Protein AF-A0DAT5-F1 (afdb_monomer_lite)

pLDDT: mean 85.07, std 11.83, range [41.16, 97.69]

Foldseek 3Di:
DVVLLVVLQVQCVVLAPDHDDDDDDCVVLQADEAEDEAPPQDWAFPAAEGDPVDRYRYTYDYPPDHNLSSNQRVNRHNRDAALLQAPCNVVWKQFQPVPDDPVCCVNNHHDPVDFDADARDQQASRYCFDDPGIDTPPVCNVGGHRDRDHGDPRNRLVRCCVPNDHQASCVSQPQFWYWAKWKDFCAAQAPPWPAIGGPSCCVPVVVVTDIDIDTDGDHHCCVVVVNPGHDWNCVTRPFDQGFHWWKDFPPQDPQVVVCVVPVRDGATGGSRCCVPLCVVTDIDTPGGDRGDGHCPPDPPRPDPSNPD

Radius of gyration: 25.63 Å; chains: 1; bounding box: 48×48×79 Å

Sequence (308 aa):
MRQYLFKAIKEFQEKTSIKFVQKQDFKKHNQYVKYTKSSNGRSFVFKLGRQIQEKEHVVHIEENSDYGTYLHETMHVLGFDHTQCRIDRDLYLSFQQSQLDPEDMNQYQIREMGYMIGEYDFDSTMHYGQSEYMTLKAEYQHKNIGFRQQLSDGDIKGIEFIYGNSQCTYDVSSNNKYEQIYYECITCWGKNSIFGACRICALICHKDHQIIKKSGSFSCHCGKQDHRVQLCTRESAGQQRVQQPMYLCLDCFDIKKYQQNHDGATPGVCHACAIKCHKLHNLQFYGVATDFYCDCGLTASETDCRAK

Structure (mmCIF, N/CA/C/O backbone):
data_AF-A0DAT5-F1
#
_entry.id   AF-A0DAT5-F1
#
loop_
_atom_site.group_PDB
_atom_site.id
_atom_site.type_symbol
_atom_site.label_atom_id
_atom_site.label_alt_id
_atom_site.label_comp_id
_atom_site.label_asym_id
_atom_site.label_entity_id
_atom_site.label_seq_id
_atom_site.pdbx_PDB_ins_code
_atom_site.Cartn_x
_atom_site.Cartn_y
_atom_site.Cartn_z
_atom_site.occupancy
_atom_site.B_iso_or_equiv
_atom_site.auth_seq_id
_atom_site.auth_comp_id
_atom_site.auth_asym_id
_atom_site.auth_atom_id
_atom_site.pdbx_PDB_model_num
ATOM 1 N N . MET A 1 1 ? -18.552 1.800 25.428 1.00 64.75 1 MET A N 1
ATOM 2 C CA . MET A 1 1 ? -17.908 0.625 24.791 1.00 64.75 1 MET A CA 1
ATOM 3 C C . MET A 1 1 ? -18.699 0.108 23.583 1.00 64.75 1 MET A C 1
ATOM 5 O O . MET A 1 1 ? -18.294 0.382 22.465 1.00 64.75 1 MET A O 1
ATOM 9 N N . ARG A 1 2 ? -19.859 -0.556 23.748 1.00 83.44 2 ARG A N 1
ATOM 10 C CA . ARG A 1 2 ? -20.575 -1.190 22.612 1.00 83.44 2 ARG A CA 1
ATOM 11 C C . ARG A 1 2 ? -21.032 -0.233 21.498 1.00 83.44 2 ARG A C 1
ATOM 13 O O . ARG A 1 2 ? -20.927 -0.593 20.335 1.00 83.44 2 ARG A O 1
ATOM 20 N N . GLN A 1 3 ? -21.510 0.969 21.827 1.00 91.38 3 GLN A N 1
ATOM 21 C CA . GLN A 1 3 ? -22.012 1.920 20.823 1.00 91.38 3 GLN A CA 1
ATOM 22 C C . GLN A 1 3 ? -20.931 2.351 19.816 1.00 91.38 3 GLN A C 1
ATOM 24 O O . GLN A 1 3 ? -21.173 2.297 18.613 1.00 91.38 3 GLN A O 1
ATOM 29 N N . TYR A 1 4 ? -19.743 2.744 20.290 1.00 94.56 4 TYR A N 1
ATOM 30 C CA . TYR A 1 4 ? -18.647 3.172 19.413 1.00 94.56 4 TYR A CA 1
ATOM 31 C C . TYR A 1 4 ? -18.058 2.022 18.599 1.00 94.56 4 TYR A C 1
ATOM 33 O O . TYR A 1 4 ? -17.788 2.220 17.419 1.00 94.56 4 TYR A O 1
ATOM 41 N N . LEU A 1 5 ? -17.979 0.815 19.170 1.00 94.00 5 LEU A N 1
ATOM 42 C CA . LEU A 1 5 ? -17.625 -0.385 18.412 1.00 94.00 5 LEU A CA 1
ATOM 43 C C . LEU A 1 5 ? -18.587 -0.613 17.238 1.00 94.00 5 LEU A C 1
ATOM 45 O O . LEU A 1 5 ? -18.149 -0.784 16.105 1.00 94.00 5 LEU A O 1
ATOM 49 N N . PHE A 1 6 ? -19.901 -0.589 17.484 1.00 94.75 6 PHE A N 1
ATOM 50 C CA . PHE A 1 6 ? -20.879 -0.790 16.412 1.00 94.75 6 PHE A CA 1
ATOM 51 C C . PHE A 1 6 ? -20.866 0.340 15.384 1.00 94.75 6 PHE A C 1
ATOM 53 O O . PHE A 1 6 ? -21.053 0.071 14.200 1.00 94.75 6 PHE A O 1
ATOM 60 N N . LYS A 1 7 ? -20.602 1.582 15.806 1.00 96.19 7 LYS A N 1
ATOM 61 C CA . LYS A 1 7 ? -20.401 2.703 14.882 1.00 96.19 7 LYS A CA 1
ATOM 62 C C . LYS A 1 7 ? -19.182 2.461 13.981 1.00 96.19 7 LYS A C 1
ATOM 64 O O . LYS A 1 7 ? -19.299 2.645 12.777 1.00 96.19 7 LYS A O 1
ATOM 69 N N . ALA A 1 8 ? -18.053 2.009 14.537 1.00 96.38 8 ALA A N 1
ATOM 70 C CA . ALA A 1 8 ? -16.829 1.723 13.776 1.00 96.38 8 ALA A CA 1
ATOM 71 C C . ALA A 1 8 ? -17.045 0.583 12.782 1.00 96.38 8 ALA A C 1
ATOM 73 O O . ALA A 1 8 ? -16.781 0.737 11.593 1.00 96.38 8 ALA A O 1
ATOM 74 N N . ILE A 1 9 ? -17.632 -0.524 13.246 1.00 96.25 9 ILE A N 1
ATOM 75 C CA . ILE A 1 9 ? -18.020 -1.649 12.388 1.00 96.25 9 ILE A CA 1
ATOM 76 C C . ILE A 1 9 ? -18.927 -1.176 11.247 1.00 96.25 9 ILE A C 1
ATOM 78 O O . ILE A 1 9 ? -18.737 -1.583 10.103 1.00 96.25 9 ILE A O 1
ATOM 82 N N . LYS A 1 10 ? -19.910 -0.317 11.540 1.00 97.00 10 LYS A N 1
ATOM 83 C CA . LYS A 1 10 ? -20.813 0.221 10.523 1.00 97.00 10 LYS A CA 1
ATOM 84 C C . LYS A 1 10 ? -20.049 1.005 9.453 1.00 97.00 10 LYS A C 1
ATOM 86 O O . LYS A 1 10 ? -20.289 0.752 8.278 1.00 97.00 10 LYS A O 1
ATOM 91 N N . GLU A 1 11 ? -19.105 1.865 9.834 1.00 97.69 11 GLU A N 1
ATOM 92 C CA . GLU A 1 11 ? -18.314 2.628 8.862 1.00 97.69 11 GLU A CA 1
ATOM 93 C C . GLU A 1 11 ? -17.490 1.725 7.935 1.00 97.69 11 GLU A C 1
ATOM 95 O O . GLU A 1 11 ? -17.562 1.905 6.720 1.00 97.69 11 GLU A O 1
ATOM 100 N N . PHE A 1 12 ? -16.793 0.708 8.459 1.00 97.62 12 PHE A N 1
ATOM 101 C CA . PHE A 1 12 ? -16.099 -0.264 7.600 1.00 97.62 12 PHE A CA 1
ATOM 102 C C . PHE A 1 12 ? -17.061 -0.919 6.605 1.00 97.62 12 PHE A C 1
ATOM 104 O O . PHE A 1 12 ? -16.754 -1.022 5.423 1.00 97.62 12 PHE A O 1
ATOM 111 N N . GLN A 1 13 ? -18.243 -1.336 7.057 1.00 96.69 13 GLN A N 1
ATOM 112 C CA . GLN A 1 13 ? -19.202 -2.024 6.193 1.00 96.69 13 GLN A CA 1
ATOM 113 C C . GLN A 1 13 ? -19.861 -1.120 5.148 1.00 96.69 13 GLN A C 1
ATOM 115 O O . GLN A 1 13 ? -20.307 -1.636 4.122 1.00 96.69 13 GLN A O 1
ATOM 120 N N . GLU A 1 14 ? -19.983 0.179 5.418 1.00 96.88 14 GLU A N 1
ATOM 121 C CA . GLU A 1 14 ? -20.574 1.158 4.499 1.00 96.88 14 GLU A CA 1
ATOM 122 C C . GLU A 1 14 ? -19.557 1.694 3.493 1.00 96.88 14 GLU A C 1
ATOM 124 O O . GLU A 1 14 ? -19.909 1.911 2.336 1.00 96.88 14 GLU A O 1
ATOM 129 N N . LYS A 1 15 ? -18.306 1.892 3.920 1.00 96.69 15 LYS A N 1
ATOM 130 C CA . LYS A 1 15 ? -17.259 2.506 3.096 1.00 96.69 15 LYS A CA 1
ATOM 131 C C . LYS A 1 15 ? -16.337 1.503 2.405 1.00 96.69 15 LYS A C 1
ATOM 133 O O . LYS A 1 15 ? -15.594 1.905 1.518 1.00 96.69 15 LYS A O 1
ATOM 138 N N . THR A 1 16 ? -16.366 0.229 2.805 1.00 95.44 16 THR A N 1
ATOM 139 C CA . THR A 1 16 ? -15.458 -0.804 2.284 1.00 95.44 16 THR A CA 1
ATOM 140 C C . THR A 1 16 ? -16.177 -2.120 1.961 1.00 95.44 16 THR A C 1
ATOM 142 O O . THR A 1 16 ? -17.341 -2.350 2.317 1.00 95.44 16 THR A O 1
ATOM 145 N N . SER A 1 17 ? -15.457 -3.025 1.307 1.00 92.62 17 SER A N 1
ATOM 146 C CA . SER A 1 17 ? -15.847 -4.399 1.005 1.00 92.62 17 SER A CA 1
ATOM 147 C C . SER A 1 17 ? -15.829 -5.321 2.232 1.00 92.62 17 SER A C 1
ATOM 149 O O . SER A 1 17 ? -16.424 -6.402 2.190 1.00 92.62 17 SER A O 1
ATOM 151 N N . ILE A 1 18 ? -15.240 -4.896 3.357 1.00 94.94 18 ILE A N 1
ATOM 152 C CA . ILE A 1 18 ? -15.184 -5.683 4.595 1.00 94.94 18 ILE A CA 1
ATOM 153 C C . ILE A 1 18 ? -16.571 -5.815 5.225 1.00 94.94 18 ILE A C 1
ATOM 155 O O . ILE A 1 18 ? -17.297 -4.836 5.411 1.00 94.94 18 ILE A O 1
ATOM 159 N N . LYS A 1 19 ? -16.926 -7.041 5.627 1.00 94.00 19 LYS A N 1
ATOM 160 C CA . LYS A 1 19 ? -18.145 -7.341 6.389 1.00 94.00 19 LYS A CA 1
ATOM 161 C C . LYS A 1 19 ? -17.797 -7.980 7.725 1.00 94.00 19 LYS A C 1
ATOM 163 O O . LYS A 1 19 ? -17.058 -8.961 7.779 1.00 94.00 19 LYS A O 1
ATOM 168 N N . PHE A 1 20 ? -18.370 -7.445 8.799 1.00 93.56 20 PHE A N 1
ATOM 169 C CA . PHE A 1 20 ? -18.217 -7.987 10.143 1.00 93.56 20 PHE A CA 1
ATOM 170 C C . PHE A 1 20 ? -19.484 -8.737 10.525 1.00 93.56 20 PHE A C 1
ATOM 172 O O . PHE A 1 20 ? -20.575 -8.177 10.581 1.00 93.56 20 PHE A O 1
ATOM 179 N N . VAL A 1 21 ? -19.334 -10.021 10.831 1.00 91.56 21 VAL A N 1
ATOM 180 C CA . VAL A 1 21 ? -20.451 -10.866 11.251 1.00 91.56 21 VAL A CA 1
ATOM 181 C C . VAL A 1 21 ? -20.310 -11.154 12.735 1.00 91.56 21 VAL A C 1
ATOM 183 O O . VAL A 1 21 ? -19.271 -11.629 13.195 1.00 91.56 21 VAL A O 1
ATOM 186 N N . GLN A 1 22 ? -21.366 -10.877 13.504 1.00 91.00 22 GLN A N 1
ATOM 187 C CA . GLN A 1 22 ? -21.382 -11.251 14.911 1.00 91.00 22 GLN A CA 1
ATOM 188 C C . GLN A 1 22 ? -21.258 -12.771 15.030 1.00 91.00 22 GLN A C 1
ATOM 190 O O . GLN A 1 22 ? -21.972 -13.538 14.380 1.00 91.00 22 GLN A O 1
ATOM 195 N N . LYS A 1 23 ? -20.356 -13.217 15.900 1.00 87.94 23 LYS A N 1
ATOM 196 C CA . LYS A 1 23 ? -20.111 -14.636 16.115 1.00 87.94 23 LYS A CA 1
ATOM 197 C C . LYS A 1 23 ? -21.351 -15.330 16.701 1.00 87.94 23 LYS A C 1
ATOM 199 O O . LYS A 1 23 ? -21.597 -15.235 17.899 1.00 87.94 23 LYS A O 1
ATOM 204 N N . GLN A 1 24 ? -22.087 -16.062 15.864 1.00 86.19 24 GLN A N 1
ATOM 205 C CA . GLN A 1 24 ? -23.245 -16.876 16.275 1.00 86.19 24 GLN A CA 1
ATOM 206 C C . GLN A 1 24 ? -22.967 -18.388 16.198 1.00 86.19 24 GLN A C 1
ATOM 208 O O . GLN A 1 24 ? -23.327 -19.132 17.105 1.00 86.19 24 GLN A O 1
ATOM 213 N N . ASP A 1 25 ? -22.261 -18.845 15.159 1.00 81.19 25 ASP A N 1
ATOM 214 C CA . ASP A 1 25 ? -21.942 -20.261 14.937 1.00 81.19 25 ASP A CA 1
ATOM 215 C C . ASP A 1 25 ? -20.480 -20.570 15.316 1.00 81.19 25 ASP A C 1
ATOM 217 O O . ASP A 1 25 ? -19.541 -20.024 14.736 1.00 81.19 25 ASP A O 1
ATOM 221 N N . PHE A 1 26 ? -20.270 -21.450 16.300 1.00 72.62 26 PHE A N 1
ATOM 222 C CA . PHE A 1 26 ? -18.935 -21.859 16.763 1.00 72.62 26 PHE A CA 1
ATOM 223 C C . PHE A 1 26 ? -18.205 -22.804 15.795 1.00 72.62 26 PHE A C 1
ATOM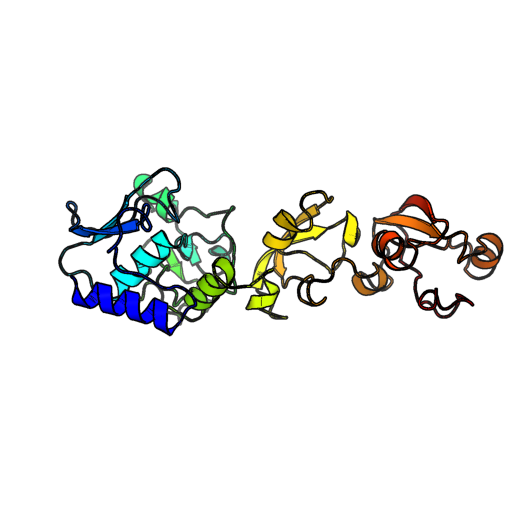 225 O O . PHE A 1 26 ? -16.986 -22.926 15.897 1.00 72.62 26 PHE A O 1
ATOM 232 N N . LYS A 1 27 ? -18.917 -23.452 14.864 1.00 72.62 27 LYS A N 1
ATOM 233 C CA . LYS A 1 27 ? -18.333 -24.316 13.829 1.00 72.62 27 LYS A CA 1
ATOM 234 C C . LYS A 1 27 ? -17.886 -23.512 12.608 1.00 72.62 27 LYS A C 1
ATOM 236 O O . LYS A 1 27 ? -16.833 -23.811 12.058 1.00 72.62 27 LYS A O 1
ATOM 241 N N . LYS A 1 28 ? -18.648 -22.486 12.204 1.00 75.56 28 LYS A N 1
ATOM 242 C CA . LYS A 1 28 ? -18.304 -21.619 11.055 1.00 75.56 28 LYS A CA 1
ATOM 243 C C . LYS A 1 28 ? -17.349 -20.478 11.407 1.00 75.56 28 LYS A C 1
ATOM 245 O O . LYS A 1 28 ? -16.503 -20.126 10.595 1.00 75.56 28 LYS A O 1
ATOM 250 N N . HIS A 1 29 ? -17.450 -19.916 12.611 1.00 81.75 29 HIS A N 1
ATOM 251 C CA . HIS A 1 29 ? -16.597 -18.815 13.071 1.00 81.75 29 HIS A CA 1
ATOM 252 C C . HIS A 1 29 ? -15.539 -19.332 14.056 1.00 81.75 29 HIS A C 1
ATOM 254 O O . HIS A 1 29 ? -15.557 -19.009 15.247 1.00 81.75 29 HIS A O 1
ATOM 260 N N . ASN A 1 30 ? -14.654 -20.203 13.564 1.00 82.50 30 ASN A N 1
ATOM 261 C CA . ASN A 1 30 ? -13.587 -20.824 14.357 1.00 82.50 30 ASN A CA 1
ATOM 262 C C . ASN A 1 30 ? -12.408 -19.875 14.650 1.00 82.50 30 ASN A C 1
ATOM 264 O O . ASN A 1 30 ? -11.627 -20.154 15.559 1.00 82.50 30 ASN A O 1
ATOM 268 N N . GLN A 1 31 ? -12.318 -18.761 13.918 1.00 89.25 31 GLN A N 1
ATOM 269 C CA . GLN A 1 31 ? -11.431 -17.632 14.182 1.00 89.25 31 GLN A CA 1
ATOM 270 C C . GLN A 1 31 ? -12.239 -16.340 14.198 1.00 89.25 31 GLN A C 1
ATOM 272 O O . GLN A 1 31 ? -13.105 -16.139 13.344 1.00 89.25 31 GLN A O 1
ATOM 277 N N . TYR A 1 32 ? -11.987 -15.481 15.178 1.00 92.12 32 TYR A N 1
ATOM 278 C CA . TYR A 1 32 ? -12.750 -14.251 15.359 1.00 92.12 32 TYR A CA 1
ATOM 279 C C . TYR A 1 32 ? -11.956 -13.188 16.105 1.00 92.12 32 TYR A C 1
ATOM 281 O O . TYR A 1 32 ? -11.018 -13.472 16.847 1.00 92.12 32 TYR A O 1
ATOM 289 N N . VAL A 1 33 ? -12.394 -11.948 15.925 1.00 94.25 33 VAL A N 1
ATOM 290 C CA . VAL A 1 33 ? -11.887 -10.783 16.642 1.00 94.25 33 VAL A CA 1
ATOM 291 C C . VAL A 1 33 ? -12.698 -10.613 17.921 1.00 94.25 33 VAL A C 1
ATOM 293 O O . VAL A 1 33 ? -13.928 -10.723 17.903 1.00 94.25 33 VAL A O 1
ATOM 296 N N . LYS A 1 34 ? -12.024 -10.354 19.039 1.00 94.25 34 LYS A N 1
ATOM 297 C CA . LYS A 1 34 ? -12.650 -10.179 20.351 1.00 94.25 34 LYS A CA 1
ATOM 298 C C . LYS A 1 34 ? -12.210 -8.860 20.966 1.00 94.25 34 LYS A C 1
ATOM 300 O O . LYS A 1 34 ? -11.055 -8.712 21.339 1.00 94.25 34 LYS A O 1
ATOM 305 N N . TYR A 1 35 ? -13.151 -7.940 21.136 1.00 95.00 35 TYR A N 1
ATOM 306 C CA . TYR A 1 35 ? -12.911 -6.688 21.849 1.00 95.00 35 TYR A CA 1
ATOM 307 C C . TYR A 1 35 ? -13.108 -6.909 23.349 1.00 95.00 35 TYR A C 1
ATOM 309 O O . TYR A 1 35 ? -14.151 -7.415 23.773 1.00 95.00 35 TYR A O 1
ATOM 317 N N . THR A 1 36 ? -12.116 -6.531 24.148 1.00 94.44 36 THR A N 1
ATOM 318 C CA . THR A 1 36 ? -12.134 -6.644 25.610 1.00 94.44 36 THR A CA 1
ATOM 319 C C . THR A 1 36 ? -11.685 -5.342 26.260 1.00 94.44 36 THR A C 1
ATOM 321 O O . THR A 1 36 ? -10.966 -4.553 25.652 1.00 94.44 36 THR A O 1
ATOM 324 N N . LYS A 1 37 ? -12.081 -5.120 27.518 1.00 92.88 37 LYS A N 1
ATOM 325 C CA . LYS A 1 37 ? -11.551 -4.009 28.313 1.00 92.88 37 LYS A CA 1
ATOM 326 C C . LYS A 1 37 ? -10.050 -4.218 28.536 1.00 92.88 37 LYS A C 1
ATOM 328 O O . LYS A 1 37 ? -9.619 -5.328 28.854 1.00 92.88 37 LYS A O 1
ATOM 333 N N . SER A 1 38 ? -9.276 -3.158 28.359 1.00 93.00 38 SER A N 1
ATOM 334 C CA . SER A 1 38 ? -7.850 -3.131 28.653 1.00 93.00 38 SER A CA 1
ATOM 335 C C . SER A 1 38 ? -7.592 -3.063 30.160 1.00 93.00 38 SER A C 1
ATOM 337 O O . SER A 1 38 ? -8.350 -2.435 30.900 1.00 93.00 38 SER A O 1
ATOM 339 N N . SER A 1 39 ? -6.516 -3.705 30.614 1.00 86.88 39 SER A N 1
ATOM 340 C CA . SER A 1 39 ? -6.074 -3.704 32.014 1.00 86.88 39 SER A CA 1
ATOM 341 C C . SER A 1 39 ? -4.982 -2.674 32.316 1.00 86.88 39 SER A C 1
ATOM 343 O O . SER A 1 39 ? -4.661 -2.478 33.483 1.00 86.88 39 SER A O 1
ATOM 345 N N . ASN A 1 40 ? -4.401 -2.029 31.300 1.00 84.06 40 ASN A N 1
ATOM 346 C CA . ASN A 1 40 ? -3.240 -1.138 31.441 1.00 84.06 40 ASN A CA 1
ATOM 347 C C . ASN A 1 40 ? -3.526 0.318 31.033 1.00 84.06 40 ASN A C 1
ATOM 349 O O . ASN A 1 40 ? -2.593 1.095 30.851 1.00 84.06 40 ASN A O 1
ATOM 353 N N . GLY A 1 41 ? -4.802 0.680 30.861 1.00 84.50 41 GLY A N 1
ATOM 354 C CA . GLY A 1 41 ? -5.190 2.046 30.507 1.00 84.50 41 GLY A CA 1
ATOM 355 C C . GLY A 1 41 ? -4.792 2.466 29.088 1.00 84.50 41 GLY A C 1
ATOM 356 O O . GLY A 1 41 ? -4.645 3.650 28.841 1.00 84.50 41 GLY A O 1
ATOM 357 N N . ARG A 1 42 ? -4.561 1.523 28.165 1.00 87.81 42 ARG A N 1
ATOM 358 C CA . ARG A 1 42 ? -4.291 1.814 26.747 1.00 87.81 42 ARG A CA 1
ATOM 359 C C . ARG A 1 42 ? -5.084 0.882 25.842 1.00 87.81 42 ARG A C 1
ATOM 361 O O . ARG A 1 42 ? -5.349 -0.262 26.220 1.00 87.81 42 ARG A O 1
ATOM 368 N N . SER A 1 43 ? -5.430 1.357 24.650 1.00 92.19 43 SER A N 1
ATOM 369 C CA . SER A 1 43 ? -5.969 0.505 23.585 1.00 92.19 43 SER A CA 1
ATOM 370 C C . SER A 1 43 ? -4.840 -0.020 22.710 1.00 92.19 43 SER A C 1
ATOM 372 O O . SER A 1 43 ? -3.893 0.720 22.453 1.00 92.19 43 SER A O 1
ATOM 374 N N . PHE A 1 44 ? -4.896 -1.299 22.341 1.00 92.44 44 PHE A N 1
ATOM 375 C CA . PHE A 1 44 ? -3.863 -1.938 21.529 1.00 92.44 44 PHE A CA 1
ATOM 376 C C . PHE A 1 44 ? -4.309 -3.300 20.976 1.00 92.44 44 PHE A C 1
ATOM 378 O O . PHE A 1 44 ? -5.177 -3.993 21.531 1.00 92.44 44 PHE A O 1
ATOM 385 N N . VAL A 1 45 ? -3.596 -3.736 19.938 1.00 92.06 45 VAL A N 1
ATOM 386 C CA . VAL A 1 45 ? -3.568 -5.108 19.424 1.00 92.06 45 VAL A CA 1
ATOM 387 C C . VAL A 1 45 ? -2.116 -5.578 19.377 1.00 92.06 45 VAL A C 1
ATOM 389 O O . VAL A 1 45 ? -1.238 -4.858 18.915 1.00 92.06 45 VAL A O 1
ATOM 392 N N . PHE A 1 46 ? -1.838 -6.795 19.849 1.00 87.44 46 PHE A N 1
ATOM 393 C CA . PHE A 1 46 ? -0.461 -7.305 19.906 1.00 87.44 46 PHE A CA 1
ATOM 394 C C . PHE A 1 46 ? 0.128 -7.676 18.542 1.00 87.44 46 PHE A C 1
ATOM 396 O O . PHE A 1 46 ? 1.348 -7.688 18.385 1.00 87.44 46 PHE A O 1
ATOM 403 N N . LYS A 1 47 ? -0.716 -8.062 17.581 1.00 88.38 47 LYS A N 1
ATOM 404 C CA . LYS A 1 47 ? -0.285 -8.582 16.284 1.00 88.38 47 LYS A CA 1
ATOM 405 C C . LYS A 1 47 ? -1.101 -7.959 15.161 1.00 88.38 47 LYS A C 1
ATOM 407 O O . LYS A 1 47 ? -2.311 -7.799 15.270 1.00 88.38 47 LYS A O 1
ATOM 412 N N . LEU A 1 48 ? -0.436 -7.644 14.057 1.00 90.50 48 LEU A N 1
ATOM 413 C CA . LEU A 1 48 ? -1.107 -7.144 12.864 1.00 90.50 48 LEU A CA 1
ATOM 414 C C . LEU A 1 48 ? -1.723 -8.300 12.072 1.00 90.50 48 LEU A C 1
ATOM 416 O O . LEU A 1 48 ? -1.107 -9.356 11.902 1.00 90.50 48 LEU A O 1
ATOM 420 N N . GLY A 1 49 ? -2.925 -8.081 11.544 1.00 91.00 49 GLY A N 1
ATOM 421 C CA . GLY A 1 49 ? -3.567 -8.990 10.600 1.00 91.00 49 GLY A CA 1
ATOM 422 C C . GLY A 1 49 ? -4.140 -10.263 11.228 1.00 91.00 49 GLY A C 1
ATOM 423 O O . GLY A 1 49 ? -4.221 -10.435 12.447 1.00 91.00 49 GLY A O 1
ATOM 424 N N . ARG A 1 50 ? -4.557 -11.198 10.371 1.00 87.38 50 ARG A N 1
ATOM 425 C CA . ARG A 1 50 ? -5.173 -12.464 10.791 1.00 87.38 50 ARG A CA 1
ATOM 426 C C . ARG A 1 50 ? -4.153 -13.423 11.414 1.00 87.38 50 ARG A C 1
ATOM 428 O O . ARG A 1 50 ? -3.214 -13.860 10.755 1.00 87.38 50 ARG A O 1
ATOM 435 N N . GLN A 1 51 ? -4.431 -13.871 12.638 1.00 84.94 51 GLN A N 1
ATOM 436 C CA . GLN A 1 51 ? -3.609 -14.842 13.366 1.00 84.94 51 GLN A CA 1
ATOM 437 C C . GLN A 1 51 ? -4.052 -16.283 13.070 1.00 84.94 51 GLN A C 1
ATOM 439 O O . GLN A 1 51 ? -4.907 -16.830 13.756 1.00 84.94 51 GLN A O 1
ATOM 444 N N . ILE A 1 52 ? -3.487 -16.920 12.034 1.00 81.56 52 ILE A N 1
ATOM 445 C CA . ILE A 1 52 ? -3.938 -18.241 11.525 1.00 81.56 52 ILE A CA 1
ATOM 446 C C . ILE A 1 52 ? -3.886 -19.349 12.594 1.00 81.56 52 ILE A C 1
ATOM 448 O O . ILE A 1 52 ? -4.706 -20.262 12.564 1.00 81.56 52 ILE A O 1
ATOM 452 N N . GLN A 1 53 ? -2.963 -19.260 13.550 1.00 84.88 53 GLN A N 1
ATOM 453 C CA . GLN A 1 53 ? -2.784 -20.267 14.601 1.00 84.88 53 GLN A CA 1
ATOM 454 C C . GLN A 1 53 ? -3.633 -20.002 15.856 1.00 84.88 53 GLN A C 1
ATOM 456 O O . GLN A 1 53 ? -3.680 -20.840 16.753 1.00 84.88 53 GLN A O 1
ATOM 461 N N . GLU A 1 54 ? -4.327 -18.864 15.926 1.00 87.06 54 GLU A N 1
ATOM 462 C CA . GLU A 1 54 ? -5.090 -18.445 17.101 1.00 87.06 54 GLU A CA 1
ATOM 463 C C . GLU A 1 54 ? -6.591 -18.432 16.794 1.00 87.06 54 GLU A C 1
ATOM 465 O O . GLU A 1 54 ? -7.028 -18.044 15.709 1.00 87.06 54 GLU A O 1
ATOM 470 N N . LYS A 1 55 ? -7.409 -18.874 17.756 1.00 88.19 55 LYS A N 1
ATOM 471 C CA . LYS A 1 55 ? -8.875 -18.804 17.629 1.00 88.19 55 LYS A CA 1
ATOM 472 C C . LYS A 1 55 ? -9.404 -17.395 17.886 1.00 88.19 55 LYS A C 1
ATOM 474 O O . LYS A 1 55 ? -10.338 -16.960 17.219 1.00 88.19 55 LYS A O 1
ATOM 479 N N . GLU A 1 56 ? -8.826 -16.698 18.860 1.00 92.00 56 GLU A N 1
ATOM 480 C CA . GLU A 1 56 ? -9.235 -15.347 19.242 1.00 92.00 56 GLU A CA 1
ATOM 481 C C . GLU A 1 56 ? -8.123 -14.368 18.885 1.00 92.00 56 GLU A C 1
ATOM 483 O O . GLU A 1 56 ? -7.012 -14.512 19.384 1.00 92.00 56 GLU A O 1
ATOM 488 N N . HIS A 1 57 ? -8.432 -13.356 18.077 1.00 94.00 57 HIS A N 1
ATOM 489 C CA . HIS A 1 57 ? -7.574 -12.187 17.934 1.00 94.00 57 HIS A CA 1
ATOM 490 C C . HIS A 1 57 ? -8.114 -11.081 18.845 1.00 94.00 57 HIS A C 1
ATOM 492 O O . HIS A 1 57 ? -9.198 -10.541 18.605 1.00 94.00 57 HIS A O 1
ATOM 498 N N . VAL A 1 58 ? -7.417 -10.815 19.949 1.00 94.94 58 VAL A N 1
ATOM 499 C CA . VAL A 1 58 ? -7.926 -9.950 21.020 1.00 94.94 58 VAL A CA 1
ATOM 500 C C . VAL A 1 58 ? -7.521 -8.497 20.787 1.00 94.94 58 VAL A C 1
ATOM 502 O O . VAL A 1 58 ? -6.345 -8.191 20.622 1.00 94.94 58 VAL A O 1
ATOM 505 N N . VAL A 1 59 ? -8.515 -7.612 20.823 1.00 96.00 59 VAL A N 1
ATOM 506 C CA . VAL A 1 59 ? -8.354 -6.159 20.802 1.00 96.00 59 VAL A CA 1
ATOM 507 C C . VAL A 1 59 ? -8.632 -5.630 22.201 1.00 96.00 59 VAL A C 1
ATOM 509 O O . VAL A 1 59 ? -9.744 -5.778 22.718 1.00 96.00 59 VAL A O 1
ATOM 512 N N . HIS A 1 60 ? -7.629 -5.019 22.819 1.00 96.44 60 HIS A N 1
ATOM 513 C CA . HIS A 1 60 ? -7.759 -4.410 24.135 1.00 96.44 60 HIS A CA 1
ATOM 514 C C . HIS A 1 60 ? -8.170 -2.953 23.962 1.00 96.44 60 HIS A C 1
ATOM 516 O O . HIS A 1 60 ? -7.526 -2.220 23.223 1.00 96.44 60 HIS A O 1
ATOM 522 N N . ILE A 1 61 ? -9.246 -2.539 24.629 1.00 95.62 61 ILE A N 1
ATOM 523 C CA . ILE A 1 61 ? -9.790 -1.184 24.533 1.00 95.62 61 ILE A CA 1
ATOM 524 C C . ILE A 1 61 ? -9.834 -0.545 25.916 1.00 95.62 61 ILE A C 1
ATOM 526 O O . ILE A 1 61 ? -10.402 -1.110 26.857 1.00 95.62 61 ILE A O 1
ATOM 530 N N . GLU A 1 62 ? -9.238 0.632 26.039 1.00 94.50 62 GLU A N 1
ATOM 531 C CA . GLU A 1 62 ? -9.272 1.447 27.249 1.00 94.50 62 GLU A CA 1
ATOM 532 C C . GLU A 1 62 ? -10.713 1.837 27.634 1.00 94.50 62 GLU A C 1
ATOM 534 O O . GLU A 1 62 ? -11.649 1.882 26.826 1.00 94.50 62 GLU A O 1
ATOM 539 N N . GLU A 1 63 ? -10.928 2.089 28.923 1.00 88.50 63 GLU A N 1
ATOM 540 C CA . GLU A 1 63 ? -12.185 2.666 29.379 1.00 88.50 63 GLU A CA 1
ATOM 541 C C . GLU A 1 63 ? -12.395 4.051 28.754 1.00 88.50 63 GLU A C 1
ATOM 543 O O . GLU A 1 63 ? -11.476 4.852 28.671 1.00 88.50 63 GLU A O 1
ATOM 548 N N . ASN A 1 64 ? -13.619 4.338 28.309 1.00 87.25 64 ASN A N 1
ATOM 549 C CA . ASN A 1 64 ? -13.984 5.600 27.653 1.00 87.25 64 ASN A CA 1
ATOM 550 C C . ASN A 1 64 ? -13.319 5.883 26.293 1.00 87.25 64 ASN A C 1
ATOM 552 O O . ASN A 1 64 ? -13.491 6.988 25.784 1.00 87.25 64 ASN A O 1
ATOM 556 N N . SER A 1 65 ? -12.665 4.902 25.654 1.00 91.69 65 SER A N 1
ATOM 557 C CA . SER A 1 65 ? -12.190 5.073 24.275 1.00 91.69 65 SER A CA 1
ATOM 558 C C . SER A 1 65 ? -13.310 5.486 23.325 1.00 91.69 65 SER A C 1
ATOM 560 O O . SER A 1 65 ? -14.448 4.994 23.396 1.00 91.69 65 SER A O 1
ATOM 562 N N . ASP A 1 66 ? -12.953 6.381 22.417 1.00 93.19 66 ASP A N 1
ATOM 563 C CA . ASP A 1 66 ? -13.856 6.969 21.450 1.00 93.19 66 ASP A CA 1
ATOM 564 C C . ASP A 1 66 ? -14.007 6.111 20.192 1.00 93.19 66 ASP A C 1
ATOM 566 O O . ASP A 1 66 ? -13.434 5.033 20.040 1.00 93.19 66 ASP A O 1
ATOM 570 N N . TYR A 1 67 ? -14.815 6.626 19.275 1.00 94.62 67 TYR A N 1
ATOM 571 C CA . TYR A 1 67 ? -15.041 6.071 17.953 1.00 94.62 67 TYR A CA 1
ATOM 572 C C . TYR A 1 67 ? -13.752 5.803 17.150 1.00 94.62 67 TYR A C 1
ATOM 574 O O . TYR A 1 67 ? -13.616 4.728 16.564 1.00 94.62 67 TYR A O 1
ATOM 582 N N . GLY A 1 68 ? -12.816 6.755 17.147 1.00 95.31 68 GLY A N 1
ATOM 583 C CA . GLY A 1 68 ? -11.583 6.696 16.363 1.00 95.31 68 GLY A CA 1
ATOM 584 C C . GLY A 1 68 ? -10.633 5.603 16.815 1.00 95.31 68 GLY A C 1
ATOM 585 O O . GLY A 1 68 ? -9.995 4.944 15.998 1.00 95.31 68 GLY A O 1
ATOM 586 N N . THR A 1 69 ? -10.595 5.350 18.119 1.00 95.00 69 THR A N 1
ATOM 587 C CA . THR A 1 69 ? -9.804 4.257 18.683 1.00 95.00 69 THR A CA 1
ATOM 588 C C . THR A 1 69 ? -10.283 2.905 18.159 1.00 95.00 69 THR A C 1
ATOM 590 O O . THR A 1 69 ? -9.469 2.085 17.747 1.00 95.00 69 THR A O 1
ATOM 593 N N . TYR A 1 70 ? -11.600 2.674 18.072 1.00 96.12 70 TYR A N 1
ATOM 594 C CA . TYR A 1 70 ? -12.103 1.431 17.476 1.00 96.12 70 TYR A CA 1
ATOM 595 C C . TYR A 1 70 ? -11.746 1.312 15.993 1.00 96.12 70 TYR A C 1
ATOM 597 O O . TYR A 1 70 ? -11.458 0.200 15.558 1.00 96.12 70 TYR A O 1
ATOM 605 N N . LEU A 1 71 ? -11.743 2.404 15.220 1.00 97.38 71 LEU A N 1
ATOM 606 C CA . LEU A 1 71 ? -11.276 2.368 13.829 1.00 97.38 71 LEU A CA 1
ATOM 607 C C . LEU A 1 71 ? -9.800 1.955 13.749 1.00 97.38 71 LEU A C 1
ATOM 609 O O . LEU A 1 71 ? -9.483 0.991 13.056 1.00 97.38 71 LEU A O 1
ATOM 613 N N . HIS A 1 72 ? -8.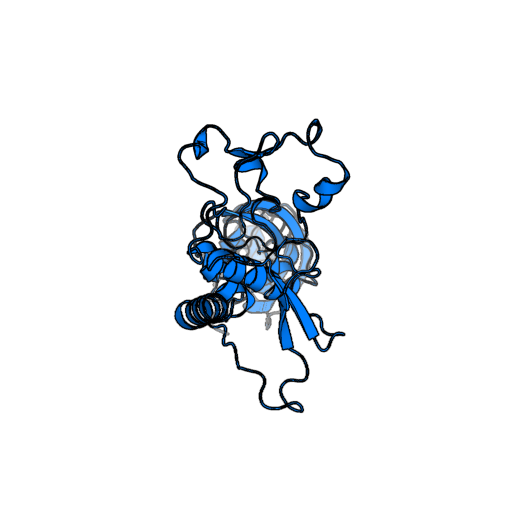935 2.624 14.514 1.00 97.12 72 HIS A N 1
ATOM 614 C CA . HIS A 1 72 ? -7.490 2.386 14.546 1.00 97.12 72 HIS A CA 1
ATOM 615 C C . HIS A 1 72 ? -7.135 0.944 14.932 1.00 97.12 72 HIS A C 1
ATOM 617 O O . HIS A 1 72 ? -6.439 0.243 14.200 1.00 97.12 72 HIS A O 1
ATOM 623 N N . GLU A 1 73 ? -7.675 0.444 16.044 1.00 96.69 73 GLU A N 1
ATOM 624 C CA . GLU A 1 73 ? -7.371 -0.923 16.478 1.00 96.69 73 GLU A CA 1
ATOM 625 C C . GLU A 1 73 ? -7.947 -1.975 15.518 1.00 96.69 73 GLU A C 1
ATOM 627 O O . GLU A 1 73 ? -7.375 -3.048 15.322 1.00 96.69 73 GLU A O 1
ATOM 632 N N . THR A 1 74 ? -9.071 -1.676 14.861 1.00 96.94 74 THR A N 1
ATOM 633 C CA . THR A 1 74 ? -9.641 -2.576 13.847 1.00 96.94 74 THR A CA 1
ATOM 634 C C . THR A 1 74 ? -8.806 -2.581 12.564 1.00 96.94 74 THR A C 1
ATOM 636 O O . THR A 1 74 ? -8.649 -3.633 11.949 1.00 96.94 74 THR A O 1
ATOM 639 N N . MET A 1 75 ? -8.203 -1.455 12.179 1.00 97.25 75 MET A N 1
ATOM 640 C CA . MET A 1 75 ? -7.231 -1.397 11.081 1.00 97.25 75 MET A CA 1
ATOM 641 C C . MET A 1 75 ? -6.008 -2.285 11.357 1.00 97.25 75 MET A C 1
ATOM 643 O O . MET A 1 75 ? -5.587 -3.035 10.473 1.00 97.25 75 MET A O 1
ATOM 647 N N . HIS A 1 76 ? -5.496 -2.306 12.593 1.00 96.44 76 HIS A N 1
ATOM 648 C CA . HIS A 1 76 ? -4.438 -3.245 12.989 1.00 96.44 76 HIS A CA 1
ATOM 649 C C . HIS A 1 76 ? -4.855 -4.710 12.826 1.00 96.44 76 HIS A C 1
ATOM 651 O O . HIS A 1 76 ? -4.095 -5.521 12.289 1.00 96.44 76 HIS A O 1
ATOM 657 N N . VAL A 1 77 ? -6.091 -5.054 13.197 1.00 95.19 77 VAL A N 1
ATOM 658 C CA . VAL A 1 77 ? -6.658 -6.394 12.961 1.00 95.19 77 VAL A CA 1
ATOM 659 C C . VAL A 1 77 ? -6.722 -6.738 11.470 1.00 95.19 77 VAL A C 1
ATOM 661 O O . VAL A 1 77 ? -6.502 -7.893 11.103 1.00 95.19 77 VAL A O 1
ATOM 664 N N . LEU A 1 78 ? -6.985 -5.751 10.610 1.00 94.44 78 LEU A N 1
ATOM 665 C CA . LEU A 1 78 ? -6.954 -5.897 9.152 1.00 94.44 78 LEU A CA 1
ATOM 666 C C . LEU A 1 78 ? -5.527 -5.922 8.572 1.00 94.44 78 LEU A C 1
ATOM 668 O O . LEU A 1 78 ? -5.367 -6.190 7.384 1.00 94.44 78 LEU A O 1
ATOM 672 N N . GLY A 1 79 ? -4.489 -5.722 9.385 1.00 92.88 79 GLY A N 1
ATOM 673 C CA . GLY A 1 79 ? -3.089 -5.823 8.968 1.00 92.88 79 GLY A CA 1
ATOM 674 C C . GLY A 1 79 ? -2.440 -4.504 8.560 1.00 92.88 79 GLY A C 1
ATOM 675 O O . GLY A 1 79 ? -1.350 -4.531 7.992 1.00 92.88 79 GLY A O 1
ATOM 676 N N . PHE A 1 80 ? -3.077 -3.369 8.848 1.00 94.19 80 PHE A N 1
ATOM 677 C CA . PHE A 1 80 ? -2.495 -2.051 8.610 1.00 94.19 80 PHE A CA 1
ATOM 678 C C . PHE A 1 80 ? -1.596 -1.656 9.780 1.00 94.19 80 PHE A C 1
ATOM 680 O O . PHE A 1 80 ? -1.988 -1.757 10.943 1.00 94.19 80 PHE A O 1
ATOM 687 N N . ASP A 1 81 ? -0.380 -1.228 9.459 1.00 94.88 81 ASP A N 1
ATOM 688 C CA . ASP A 1 81 ? 0.563 -0.649 10.416 1.00 94.88 81 ASP A CA 1
ATOM 689 C C . ASP A 1 81 ? 0.447 0.883 10.400 1.00 94.88 81 ASP A C 1
ATOM 691 O O . ASP A 1 81 ? -0.279 1.459 9.586 1.00 94.88 81 ASP A O 1
ATOM 695 N N . HIS A 1 82 ? 1.158 1.551 11.300 1.00 95.56 82 HIS A N 1
ATOM 696 C CA . HIS A 1 82 ? 1.109 2.999 11.415 1.00 95.56 82 HIS A CA 1
ATOM 697 C C . HIS A 1 82 ? 1.713 3.733 10.216 1.00 95.56 82 HIS A C 1
ATOM 699 O O . HIS A 1 82 ? 2.753 3.350 9.671 1.00 95.56 82 HIS A O 1
ATOM 705 N N . THR A 1 83 ? 1.099 4.856 9.847 1.00 95.81 83 THR A N 1
ATOM 706 C CA . THR A 1 83 ? 1.490 5.645 8.668 1.00 95.81 83 THR A CA 1
ATOM 707 C C . THR A 1 83 ? 2.892 6.241 8.803 1.00 95.81 83 THR A C 1
ATOM 709 O O . THR A 1 83 ? 3.645 6.281 7.826 1.00 95.81 83 THR A O 1
ATOM 712 N N . GLN A 1 84 ? 3.315 6.624 10.014 1.00 95.50 84 GLN A N 1
ATOM 713 C CA . GLN A 1 84 ? 4.679 7.113 10.254 1.00 95.50 84 GLN A CA 1
ATOM 714 C C . GLN A 1 84 ? 5.766 6.037 10.094 1.00 95.50 84 GLN A C 1
ATOM 716 O O . GLN A 1 84 ? 6.943 6.378 10.016 1.00 95.50 84 GLN A O 1
ATOM 721 N N . CYS A 1 85 ? 5.391 4.758 10.011 1.00 94.44 85 CYS A N 1
ATOM 722 C CA . CYS A 1 85 ? 6.315 3.643 9.808 1.00 94.44 85 CYS A CA 1
ATOM 723 C C . CYS A 1 85 ? 6.508 3.294 8.323 1.00 94.44 85 CYS A C 1
ATOM 725 O O . CYS A 1 85 ? 7.221 2.341 7.997 1.00 94.44 85 CYS A O 1
ATOM 727 N N . ARG A 1 86 ? 5.886 4.031 7.391 1.00 93.69 86 ARG A N 1
ATOM 728 C CA . ARG A 1 86 ? 6.129 3.840 5.956 1.00 93.69 86 ARG A CA 1
ATOM 729 C C . ARG A 1 86 ? 7.585 4.162 5.596 1.00 93.69 86 ARG A C 1
ATOM 731 O O . ARG A 1 86 ? 8.217 5.029 6.191 1.00 93.69 86 ARG A O 1
ATOM 738 N N . ILE A 1 87 ? 8.116 3.487 4.578 1.00 91.44 87 ILE A N 1
ATOM 739 C CA . ILE A 1 87 ? 9.500 3.697 4.113 1.00 91.44 87 ILE A CA 1
ATOM 740 C C . ILE A 1 87 ? 9.718 5.061 3.444 1.00 91.44 87 ILE A C 1
ATOM 742 O O . ILE A 1 87 ? 10.838 5.556 3.436 1.00 91.44 87 ILE A O 1
ATOM 746 N N . ASP A 1 88 ? 8.660 5.693 2.934 1.00 92.62 88 ASP A N 1
ATOM 747 C CA . ASP A 1 88 ? 8.684 7.044 2.368 1.00 92.62 88 ASP A CA 1
ATOM 748 C C . ASP A 1 88 ? 8.450 8.147 3.417 1.00 92.62 88 ASP A C 1
ATOM 750 O O . ASP A 1 88 ? 8.488 9.327 3.071 1.00 92.62 88 ASP A O 1
ATOM 754 N N . ARG A 1 89 ? 8.257 7.809 4.707 1.00 94.62 89 ARG A N 1
ATOM 755 C CA . ARG A 1 89 ? 7.898 8.785 5.758 1.00 94.62 89 ARG A CA 1
ATOM 756 C C . ARG A 1 89 ? 8.887 9.944 5.872 1.00 94.62 89 ARG A C 1
ATOM 758 O O . ARG A 1 89 ? 8.481 11.053 6.195 1.00 94.62 89 ARG A O 1
ATOM 765 N N . ASP A 1 90 ? 10.172 9.704 5.603 1.00 95.12 90 ASP A N 1
ATOM 766 C CA . ASP A 1 90 ? 11.231 10.720 5.670 1.00 95.12 90 ASP A CA 1
ATOM 767 C C . ASP A 1 90 ? 11.080 11.830 4.643 1.00 95.12 90 ASP A C 1
ATOM 769 O O . ASP A 1 90 ? 11.713 12.875 4.771 1.00 95.12 90 ASP A O 1
ATOM 773 N N . LEU A 1 91 ? 10.252 11.644 3.620 1.00 95.31 91 LEU A N 1
ATOM 774 C CA . LEU A 1 91 ? 9.922 12.710 2.686 1.00 95.31 91 LEU A CA 1
ATOM 775 C C . LEU A 1 91 ? 8.966 13.726 3.316 1.00 95.31 91 LEU A C 1
ATOM 777 O O . LEU A 1 91 ? 9.012 14.890 2.942 1.00 95.31 91 LEU A O 1
ATOM 781 N N . TYR A 1 92 ? 8.186 13.318 4.320 1.00 96.56 92 TYR A N 1
ATOM 782 C CA . TYR A 1 92 ? 7.089 14.101 4.896 1.00 96.56 92 TYR A CA 1
ATOM 783 C C . TYR A 1 92 ? 7.341 14.535 6.344 1.00 96.56 92 TYR A C 1
ATOM 785 O O . TYR A 1 92 ? 6.899 15.607 6.766 1.00 96.56 92 TYR A O 1
ATOM 793 N N . LEU A 1 93 ? 8.074 13.720 7.103 1.00 97.00 93 LEU A N 1
ATOM 794 C CA . LEU A 1 93 ? 8.315 13.902 8.529 1.00 97.00 93 LEU A CA 1
ATOM 795 C C . LEU A 1 93 ? 9.783 14.221 8.822 1.00 97.00 93 LEU A C 1
ATOM 797 O O . LEU A 1 93 ? 10.695 13.774 8.127 1.00 97.00 93 LEU A O 1
ATOM 801 N N . SER A 1 94 ? 9.993 14.966 9.901 1.00 95.75 94 SER A N 1
ATOM 802 C CA . SER A 1 94 ? 11.274 15.113 10.584 1.00 95.75 94 SER A CA 1
ATOM 803 C C . SER A 1 94 ? 11.239 14.257 11.845 1.00 95.75 94 SER A C 1
ATOM 805 O O . SER A 1 94 ? 10.360 14.446 12.689 1.00 95.75 94 SER A O 1
ATOM 807 N N . PHE A 1 95 ? 12.188 13.331 11.981 1.00 93.94 95 PHE A N 1
ATOM 808 C CA . PHE A 1 95 ? 12.256 12.406 13.111 1.00 93.94 95 PHE A CA 1
ATOM 809 C C . PHE A 1 95 ? 13.588 12.534 13.859 1.00 93.94 95 PHE A C 1
ATOM 811 O O . PHE A 1 95 ? 14.658 12.379 13.271 1.00 93.94 95 PHE A O 1
ATOM 818 N N . GLN A 1 96 ? 13.527 12.819 15.159 1.00 91.88 96 GLN A N 1
ATOM 819 C CA . GLN A 1 96 ? 14.689 12.997 16.030 1.00 91.88 96 GLN A CA 1
ATOM 820 C C . GLN A 1 96 ? 14.906 11.749 16.882 1.00 91.88 96 GLN A C 1
ATOM 822 O O . GLN A 1 96 ? 14.613 11.721 18.074 1.00 91.88 96 GLN A O 1
ATOM 827 N N . GLN A 1 97 ? 15.463 10.708 16.261 1.00 87.81 97 GLN A N 1
ATOM 828 C CA . GLN A 1 97 ? 15.680 9.412 16.909 1.00 87.81 97 GLN A CA 1
ATOM 829 C C . GLN A 1 97 ? 16.467 9.508 18.229 1.00 87.81 97 GLN A C 1
ATOM 831 O O . GLN A 1 97 ? 16.209 8.740 19.146 1.00 87.81 97 GLN A O 1
ATOM 836 N N . SER A 1 98 ? 17.404 10.455 18.352 1.00 89.06 98 SER A N 1
ATOM 837 C CA . SER A 1 98 ? 18.218 10.638 19.563 1.00 89.06 98 SER A CA 1
ATOM 838 C C . SER A 1 98 ? 17.427 11.079 20.797 1.00 89.06 98 SER A C 1
ATOM 840 O O . SER A 1 98 ? 17.967 11.033 21.896 1.00 89.06 98 SER A O 1
ATOM 842 N N . GLN A 1 99 ? 16.198 11.564 20.615 1.00 88.44 99 GLN A N 1
ATOM 843 C CA . GLN A 1 99 ? 15.309 11.985 21.700 1.00 88.44 99 GLN A CA 1
ATOM 844 C C . GLN A 1 99 ? 14.262 10.924 22.051 1.00 88.44 99 GLN A C 1
ATOM 846 O O . GLN A 1 99 ? 13.531 11.097 23.020 1.00 88.44 99 GLN A O 1
ATOM 851 N N . LEU A 1 100 ? 14.168 9.845 21.267 1.00 90.75 100 LEU A N 1
ATOM 852 C CA . LEU A 1 100 ? 13.197 8.789 21.505 1.00 90.75 100 LEU A CA 1
ATOM 853 C C . LEU A 1 100 ? 13.720 7.814 22.563 1.00 90.75 100 LEU A C 1
ATOM 855 O O . LEU A 1 100 ? 14.883 7.405 22.518 1.00 90.75 100 LEU A O 1
ATOM 859 N N . ASP A 1 101 ? 12.843 7.405 23.478 1.00 89.25 101 ASP A N 1
ATOM 860 C CA . ASP A 1 101 ? 13.133 6.308 24.395 1.00 89.25 101 ASP A CA 1
ATOM 861 C C . ASP A 1 101 ? 13.438 5.027 23.587 1.00 89.25 101 ASP A C 1
ATOM 863 O O . ASP A 1 101 ? 12.649 4.651 22.710 1.00 89.25 101 ASP A O 1
ATOM 867 N N . PRO A 1 102 ? 14.564 4.334 23.840 1.00 89.56 102 PRO A N 1
ATOM 868 C CA . PRO A 1 102 ? 14.865 3.053 23.209 1.00 89.56 102 PRO A CA 1
ATOM 869 C C . PRO A 1 102 ? 13.714 2.034 23.250 1.00 89.56 102 PRO A C 1
ATOM 871 O O . PRO A 1 102 ? 13.588 1.242 22.314 1.00 89.56 102 PRO A O 1
ATOM 874 N N . GLU A 1 103 ? 12.867 2.060 24.284 1.00 88.94 103 GLU A N 1
ATOM 875 C CA . GLU A 1 103 ? 11.698 1.179 24.409 1.00 88.94 103 GLU A CA 1
ATOM 876 C C . GLU A 1 103 ? 10.604 1.482 23.367 1.00 88.94 103 GLU A C 1
ATOM 878 O O . GLU A 1 103 ? 9.900 0.572 22.920 1.00 88.94 103 GLU A O 1
ATOM 883 N N . ASP A 1 104 ? 10.509 2.728 22.897 1.00 87.31 104 ASP A N 1
ATOM 884 C CA . ASP A 1 104 ? 9.511 3.172 21.918 1.00 87.31 104 ASP A CA 1
ATOM 885 C C . ASP A 1 104 ? 9.987 3.059 20.463 1.00 87.31 104 ASP A C 1
ATOM 887 O O . ASP A 1 104 ? 9.185 3.178 19.533 1.00 87.31 104 ASP A O 1
ATOM 891 N N . MET A 1 105 ? 11.269 2.760 20.229 1.00 87.56 105 MET A N 1
ATOM 892 C CA . MET A 1 105 ? 11.874 2.678 18.890 1.00 87.56 105 MET A CA 1
ATOM 893 C C . MET A 1 105 ? 11.091 1.804 17.905 1.00 87.56 105 MET A C 1
ATOM 895 O O . MET A 1 105 ? 10.980 2.135 16.722 1.00 87.56 105 MET A O 1
ATOM 899 N N . ASN A 1 106 ? 10.509 0.701 18.378 1.00 87.44 106 ASN A N 1
ATOM 900 C CA . ASN A 1 106 ? 9.742 -0.206 17.527 1.00 87.44 106 ASN A CA 1
ATOM 901 C C . ASN A 1 106 ? 8.446 0.427 16.970 1.00 87.44 106 ASN A C 1
ATOM 903 O O . ASN A 1 106 ? 7.959 -0.010 15.925 1.00 87.44 106 ASN A O 1
ATOM 907 N N . GLN A 1 107 ? 7.899 1.457 17.626 1.00 89.38 107 GLN A N 1
ATOM 908 C CA . GLN A 1 107 ? 6.684 2.168 17.195 1.00 89.38 107 GLN A CA 1
ATOM 909 C C . GLN A 1 107 ? 6.934 3.175 16.059 1.00 89.38 107 GLN A C 1
ATOM 911 O O . GLN A 1 107 ? 5.987 3.655 15.439 1.00 89.38 107 GLN A O 1
ATOM 916 N N . TYR A 1 108 ? 8.203 3.495 15.787 1.00 92.94 108 TYR A N 1
ATOM 917 C CA . TYR A 1 108 ? 8.621 4.464 14.763 1.00 92.94 108 TYR A CA 1
ATOM 918 C C . TYR A 1 108 ? 9.536 3.846 13.701 1.00 92.94 108 TYR A C 1
ATOM 920 O O . TYR A 1 108 ? 9.991 4.528 12.778 1.00 92.94 108 TYR A O 1
ATOM 928 N N . GLN A 1 109 ? 9.833 2.550 13.825 1.00 91.75 109 GLN A N 1
ATOM 929 C CA . GLN A 1 109 ? 10.707 1.851 12.900 1.00 91.75 109 GLN A CA 1
ATOM 930 C C . GLN A 1 109 ? 10.040 1.696 11.531 1.00 91.75 109 GLN A C 1
ATOM 932 O O . GLN A 1 109 ? 8.940 1.159 11.401 1.00 91.75 109 GLN A O 1
ATOM 937 N N . ILE A 1 110 ? 10.774 2.091 10.490 1.00 92.69 110 ILE A N 1
ATOM 938 C CA . ILE A 1 110 ? 10.361 1.912 9.101 1.00 92.69 110 ILE A CA 1
ATOM 939 C C . ILE A 1 110 ? 10.115 0.426 8.797 1.00 92.69 110 ILE A C 1
ATOM 941 O O . ILE A 1 110 ? 10.975 -0.431 9.011 1.00 92.69 110 ILE A O 1
ATOM 945 N N . ARG A 1 111 ? 8.945 0.118 8.229 1.00 88.75 111 ARG A N 1
ATOM 946 C CA . ARG A 1 111 ? 8.584 -1.219 7.749 1.00 88.75 111 ARG A CA 1
ATOM 947 C C . ARG A 1 111 ? 8.999 -1.386 6.293 1.00 88.75 111 ARG A C 1
ATOM 949 O O . ARG A 1 111 ? 8.192 -1.227 5.380 1.00 88.75 111 ARG A O 1
ATOM 956 N N . GLU A 1 112 ? 10.246 -1.788 6.054 1.00 82.44 112 GLU A N 1
ATOM 957 C CA . GLU A 1 112 ? 10.752 -2.024 4.687 1.00 82.44 112 GLU A CA 1
ATOM 958 C C . GLU A 1 112 ? 9.928 -3.054 3.900 1.00 82.44 112 GLU A C 1
ATOM 960 O O . GLU A 1 112 ? 9.853 -3.029 2.666 1.00 82.44 112 GLU A O 1
ATOM 965 N N . MET A 1 113 ? 9.301 -3.986 4.623 1.00 77.31 113 MET A N 1
ATOM 966 C CA . MET A 1 113 ? 8.487 -5.043 4.038 1.00 77.31 113 MET A CA 1
ATOM 967 C C . MET A 1 113 ? 7.003 -4.674 3.873 1.00 77.31 113 MET A C 1
ATOM 969 O O . MET A 1 113 ? 6.253 -5.470 3.312 1.00 77.31 113 MET A O 1
ATOM 973 N N . GLY A 1 114 ? 6.595 -3.467 4.278 1.00 77.75 114 GLY A N 1
ATOM 974 C CA . GLY A 1 114 ? 5.233 -2.972 4.096 1.00 77.75 114 GLY A CA 1
ATOM 975 C C . GLY A 1 114 ? 4.874 -2.726 2.625 1.00 77.75 114 GLY A C 1
ATOM 976 O O . GLY A 1 114 ? 5.735 -2.439 1.783 1.00 77.75 114 GLY A O 1
ATOM 977 N N . TYR A 1 115 ? 3.584 -2.842 2.307 1.00 79.12 115 TYR A N 1
ATOM 978 C CA . TYR A 1 115 ? 3.034 -2.389 1.031 1.00 79.12 115 TYR A CA 1
ATOM 979 C C . TYR A 1 115 ? 2.712 -0.896 1.128 1.00 79.12 115 TYR A C 1
ATOM 981 O O . TYR A 1 115 ? 1.924 -0.490 1.976 1.00 79.12 115 TYR A O 1
ATOM 989 N N . MET A 1 116 ? 3.301 -0.080 0.252 1.00 82.62 116 MET A N 1
ATOM 990 C CA . MET A 1 116 ? 2.908 1.324 0.101 1.00 82.62 116 MET A CA 1
ATOM 991 C C . MET A 1 116 ? 1.784 1.423 -0.918 1.00 82.62 116 MET A C 1
ATOM 993 O O . MET A 1 116 ? 1.989 1.236 -2.123 1.00 82.62 116 MET A O 1
ATOM 997 N N . ILE A 1 117 ? 0.587 1.690 -0.416 1.00 85.06 117 ILE A N 1
ATOM 998 C CA . ILE A 1 117 ? -0.622 1.807 -1.220 1.00 85.06 117 ILE A CA 1
ATOM 999 C C . ILE A 1 117 ? -0.979 3.285 -1.259 1.00 85.06 117 ILE A C 1
ATOM 1001 O O . ILE A 1 117 ? -1.243 3.881 -0.218 1.00 85.06 117 ILE A O 1
ATOM 1005 N N . GLY A 1 118 ? -0.943 3.870 -2.455 1.00 88.31 118 GLY A N 1
ATOM 1006 C CA . GLY A 1 118 ? -1.197 5.293 -2.649 1.00 88.31 118 GLY A CA 1
ATOM 1007 C C . GLY A 1 118 ? -0.178 6.230 -1.986 1.00 88.31 118 GLY A C 1
ATOM 1008 O O . GLY A 1 118 ? 0.841 5.816 -1.420 1.00 88.31 118 GLY A O 1
ATOM 1009 N N . GLU A 1 119 ? -0.484 7.521 -2.100 1.00 92.38 119 GLU A N 1
ATOM 1010 C CA . GLU A 1 119 ? 0.285 8.625 -1.523 1.00 92.38 119 GLU A CA 1
ATOM 1011 C C . GLU A 1 119 ? 0.327 8.567 0.011 1.00 92.38 119 GLU A C 1
ATOM 1013 O O . GLU A 1 119 ? -0.411 7.816 0.654 1.00 92.38 119 GLU A O 1
ATOM 1018 N N . TYR A 1 120 ? 1.222 9.357 0.600 1.00 94.88 120 TYR A N 1
ATOM 1019 C CA . TYR A 1 120 ? 1.312 9.499 2.045 1.00 94.88 120 TYR A CA 1
ATOM 1020 C C . TYR A 1 120 ? 0.076 10.212 2.597 1.00 94.88 120 TYR A C 1
ATOM 1022 O O . TYR A 1 120 ? -0.236 11.335 2.200 1.00 94.88 120 TYR A O 1
ATOM 1030 N N . ASP A 1 121 ? -0.628 9.550 3.510 1.00 95.50 121 ASP A N 1
ATOM 1031 C CA . ASP A 1 121 ? -1.930 9.995 3.991 1.00 95.50 121 ASP A CA 1
ATOM 1032 C C . ASP A 1 121 ? -1.840 10.599 5.397 1.00 95.50 121 ASP A C 1
ATOM 1034 O O . ASP A 1 121 ? -1.825 9.890 6.405 1.00 95.50 121 ASP A O 1
ATOM 1038 N N . PHE A 1 122 ? -1.777 11.929 5.452 1.00 96.44 122 PHE A N 1
ATOM 1039 C CA . PHE A 1 122 ? -1.728 12.694 6.700 1.00 96.44 122 PHE A CA 1
ATOM 1040 C C . PHE A 1 122 ? -2.997 12.529 7.551 1.00 96.44 122 PHE A C 1
ATOM 1042 O O . PHE A 1 122 ? -2.916 12.558 8.779 1.00 96.44 122 PHE A O 1
ATOM 1049 N N . ASP A 1 123 ? -4.144 12.309 6.903 1.00 95.81 123 ASP A N 1
ATOM 1050 C CA . ASP A 1 123 ? -5.453 12.200 7.552 1.00 95.81 123 ASP A CA 1
ATOM 1051 C C . ASP A 1 123 ? -5.787 10.754 7.957 1.00 95.81 123 ASP A C 1
ATOM 1053 O O . ASP A 1 123 ? -6.852 10.500 8.523 1.00 95.81 123 ASP A O 1
ATOM 1057 N N . SER A 1 124 ? -4.890 9.800 7.674 1.00 96.69 124 SER A N 1
ATOM 1058 C CA . SER A 1 124 ? -5.077 8.390 8.014 1.00 96.69 124 SER A CA 1
ATOM 1059 C C . SER A 1 124 ? -5.313 8.211 9.508 1.00 96.69 124 SER A C 1
ATOM 1061 O O . SER A 1 124 ? -4.546 8.700 10.348 1.00 96.69 124 SER A O 1
ATOM 1063 N N . THR A 1 125 ? -6.306 7.384 9.853 1.00 96.62 125 THR A N 1
ATOM 1064 C CA . THR A 1 125 ? -6.550 7.005 11.248 1.00 96.62 125 THR A CA 1
ATOM 1065 C C . THR A 1 125 ? -5.348 6.284 11.866 1.00 96.62 125 THR A C 1
ATOM 1067 O O . THR A 1 125 ? -5.273 6.183 13.093 1.00 96.62 125 THR A O 1
ATOM 1070 N N . MET A 1 126 ? -4.423 5.775 11.041 1.00 96.56 126 MET A N 1
ATOM 1071 C CA . MET A 1 126 ? -3.202 5.069 11.434 1.00 96.56 126 MET A CA 1
ATOM 1072 C C . MET A 1 126 ? -2.003 5.989 11.656 1.00 96.56 126 MET A C 1
ATOM 1074 O O . MET A 1 126 ? -0.956 5.512 12.095 1.00 96.56 126 MET A O 1
ATOM 1078 N N . HIS A 1 127 ? -2.127 7.290 11.393 1.00 97.00 127 HIS A N 1
ATOM 1079 C CA . HIS A 1 127 ? -1.047 8.238 11.634 1.00 97.00 127 HIS A CA 1
ATOM 1080 C C . HIS A 1 127 ? -0.980 8.624 13.118 1.00 97.00 127 HIS A C 1
ATOM 1082 O O . HIS A 1 127 ? -1.997 8.886 13.762 1.00 97.00 127 HIS A O 1
ATOM 1088 N N . TYR A 1 128 ? 0.224 8.683 13.683 1.00 95.81 128 TYR A N 1
ATOM 1089 C CA . TYR A 1 128 ? 0.443 9.269 15.009 1.00 95.81 128 TYR A CA 1
ATOM 1090 C C . TYR A 1 128 ? 0.380 10.803 14.981 1.00 95.81 128 TYR A C 1
ATOM 1092 O O . TYR A 1 128 ? 0.634 11.425 13.953 1.00 95.81 128 TYR A O 1
ATOM 1100 N N . GLY A 1 129 ? 0.035 11.427 16.107 1.00 95.00 129 GLY A N 1
ATOM 1101 C CA . GLY A 1 129 ? 0.104 12.886 16.244 1.00 95.00 129 GLY A CA 1
ATOM 1102 C C . GLY A 1 129 ? 1.544 13.399 16.266 1.00 95.00 129 GLY A C 1
ATOM 1103 O O . GLY A 1 129 ? 2.483 12.619 16.420 1.00 95.00 129 GLY A O 1
ATOM 1104 N N . GLN A 1 130 ? 1.717 14.716 16.131 1.00 93.88 130 GLN A N 1
ATOM 1105 C CA . GLN A 1 130 ? 3.026 15.342 16.340 1.00 93.88 130 GLN A CA 1
ATOM 1106 C C . GLN A 1 130 ? 3.499 15.145 17.789 1.00 93.88 130 GLN A C 1
ATOM 1108 O O . GLN A 1 130 ? 2.693 15.142 18.721 1.00 93.88 130 GLN A O 1
ATOM 1113 N N . SER A 1 131 ? 4.809 15.015 17.971 1.00 92.38 131 SER A N 1
ATOM 1114 C CA . SER A 1 131 ? 5.480 14.908 19.269 1.00 92.38 131 SER A CA 1
ATOM 1115 C C . SER A 1 131 ? 6.798 15.688 19.252 1.00 92.38 131 SER A C 1
ATOM 1117 O O . SER A 1 131 ? 7.177 16.260 18.229 1.00 92.38 131 SER A O 1
ATOM 1119 N N . GLU A 1 132 ? 7.524 15.698 20.372 1.00 90.69 132 GLU A N 1
ATOM 1120 C CA . GLU A 1 132 ? 8.844 16.341 20.460 1.00 90.69 132 GLU A CA 1
ATOM 1121 C C . GLU A 1 132 ? 9.871 15.751 19.477 1.00 90.69 132 GLU A C 1
ATOM 1123 O O . GLU A 1 132 ? 10.678 16.485 18.914 1.00 90.69 132 GLU A O 1
ATOM 1128 N N . TYR A 1 133 ? 9.776 14.451 19.184 1.00 91.31 133 TYR A N 1
ATOM 1129 C CA . TYR A 1 133 ? 10.699 13.732 18.303 1.00 91.31 133 TYR A CA 1
ATOM 1130 C C . TYR A 1 133 ? 10.131 13.440 16.906 1.00 91.31 133 TYR A C 1
ATOM 1132 O O . TYR A 1 133 ? 10.852 12.901 16.067 1.00 91.31 133 TYR A O 1
ATOM 1140 N N . MET A 1 134 ? 8.866 13.770 16.617 1.00 94.88 134 MET A N 1
ATOM 1141 C CA . MET A 1 134 ? 8.256 13.575 15.297 1.00 94.88 134 MET A CA 1
ATOM 1142 C C . MET A 1 134 ? 7.388 14.772 14.906 1.00 94.88 134 MET A C 1
ATOM 1144 O O . MET A 1 134 ? 6.313 14.993 15.462 1.00 94.88 134 MET A O 1
ATOM 1148 N N . THR A 1 135 ? 7.823 15.512 13.889 1.00 95.94 135 THR A N 1
ATOM 1149 C CA . THR A 1 135 ? 7.116 16.694 13.371 1.00 95.94 135 THR A CA 1
ATOM 1150 C C . THR A 1 135 ? 6.957 16.623 11.857 1.00 95.94 135 THR A C 1
ATOM 1152 O O . THR A 1 135 ? 7.656 15.871 11.176 1.00 95.94 135 THR A O 1
ATOM 1155 N N . LEU A 1 136 ? 6.033 17.411 11.308 1.00 97.44 136 LEU A N 1
ATOM 1156 C CA . LEU A 1 136 ? 5.922 17.587 9.860 1.00 97.44 136 LEU A CA 1
ATOM 1157 C C . LEU A 1 136 ? 7.100 18.420 9.340 1.00 97.44 136 LEU A C 1
ATOM 1159 O O . LEU A 1 136 ? 7.550 19.367 9.990 1.00 97.44 136 LEU A O 1
ATOM 1163 N N . LYS A 1 137 ? 7.592 18.122 8.139 1.00 97.56 137 LYS A N 1
ATOM 1164 C CA . LYS A 1 137 ? 8.514 19.039 7.455 1.00 97.56 137 LYS A CA 1
ATOM 1165 C C . LYS A 1 137 ? 7.820 20.361 7.137 1.00 97.56 137 LYS A C 1
ATOM 1167 O O . LYS A 1 137 ? 6.600 20.408 6.995 1.00 97.56 137 LYS A O 1
ATOM 1172 N N . ALA A 1 138 ? 8.607 21.432 7.005 1.00 96.56 138 ALA A N 1
ATOM 1173 C CA . ALA A 1 138 ? 8.109 22.800 6.832 1.00 96.56 138 ALA A CA 1
ATOM 1174 C C . ALA A 1 138 ? 7.047 22.930 5.723 1.00 96.56 138 ALA A C 1
ATOM 1176 O O . ALA A 1 138 ? 6.037 23.601 5.912 1.00 96.56 138 ALA A O 1
ATOM 1177 N N . GLU A 1 139 ? 7.238 22.232 4.601 1.00 96.69 139 GLU A N 1
ATOM 1178 C CA . GLU A 1 139 ? 6.310 22.232 3.464 1.00 96.69 139 GLU A CA 1
ATOM 1179 C C . GLU A 1 139 ? 4.924 21.634 3.783 1.00 96.69 139 GLU A C 1
ATOM 1181 O O . GLU A 1 139 ? 3.927 22.042 3.189 1.00 96.69 139 GLU A O 1
ATOM 1186 N N . TYR A 1 140 ? 4.830 20.741 4.775 1.00 96.44 140 TYR A N 1
ATOM 1187 C CA . TYR A 1 140 ? 3.591 20.069 5.180 1.00 96.44 140 TYR A CA 1
ATOM 1188 C C . TYR A 1 140 ? 3.011 20.582 6.499 1.00 96.44 140 TYR A C 1
ATOM 1190 O O . TYR A 1 140 ? 2.011 20.047 6.954 1.00 96.44 140 TYR A O 1
ATOM 1198 N N . GLN A 1 141 ? 3.564 21.635 7.109 1.00 93.62 141 GLN A N 1
ATOM 1199 C CA . GLN A 1 141 ? 3.087 22.169 8.400 1.00 93.62 141 GLN A CA 1
ATOM 1200 C C . GLN A 1 141 ? 1.620 22.641 8.393 1.00 93.62 141 GLN A C 1
ATOM 1202 O O . GLN A 1 141 ? 1.007 22.784 9.444 1.00 93.62 141 GLN A O 1
ATOM 1207 N N . HIS A 1 142 ? 1.039 22.865 7.213 1.00 93.50 142 HIS A N 1
ATOM 1208 C CA . HIS A 1 142 ? -0.379 23.188 7.041 1.00 93.50 142 HIS A CA 1
ATOM 1209 C C . HIS A 1 142 ? -1.309 21.957 7.111 1.00 93.50 142 HIS A C 1
ATOM 1211 O O . HIS A 1 142 ? -2.530 22.110 7.060 1.00 93.50 142 HIS A O 1
ATOM 1217 N N . LYS A 1 143 ? -0.754 20.739 7.166 1.00 94.94 143 LYS A N 1
ATOM 1218 C CA . LYS A 1 143 ? -1.488 19.478 7.327 1.00 94.94 143 LYS A CA 1
ATOM 1219 C C . LYS A 1 143 ? -1.651 19.142 8.808 1.00 94.94 143 LYS A C 1
ATOM 1221 O O . LYS A 1 143 ? -0.828 19.517 9.637 1.00 94.94 143 LYS A O 1
ATOM 1226 N N . ASN A 1 144 ? -2.692 18.380 9.123 1.00 90.56 144 ASN A N 1
ATOM 1227 C CA . ASN A 1 144 ? -2.913 17.831 10.457 1.00 90.56 144 ASN A CA 1
ATOM 1228 C C . ASN A 1 144 ? -2.611 16.330 10.436 1.00 90.56 144 ASN A C 1
ATOM 1230 O O . ASN A 1 144 ? -2.891 15.671 9.443 1.00 90.56 144 ASN A O 1
ATOM 1234 N N . ILE A 1 145 ? -2.043 15.804 11.523 1.00 95.38 145 ILE A N 1
ATOM 1235 C CA . ILE A 1 145 ? -1.771 14.370 11.700 1.00 95.38 145 ILE A CA 1
ATOM 1236 C C . ILE A 1 145 ? -2.230 13.911 13.083 1.00 95.38 145 ILE A C 1
ATOM 1238 O O . ILE A 1 145 ? -2.340 14.720 14.006 1.00 95.38 145 ILE A O 1
ATOM 1242 N N . GLY A 1 146 ? -2.484 12.611 13.243 1.00 93.00 146 GLY A N 1
ATOM 1243 C CA . GLY A 1 146 ? -2.941 12.035 14.514 1.00 93.00 146 GLY A CA 1
ATOM 1244 C C . GLY A 1 146 ? -4.437 12.170 14.777 1.00 93.00 146 GLY A C 1
ATOM 1245 O O . GLY A 1 146 ? -4.900 11.850 15.872 1.00 93.00 146 GLY A O 1
ATOM 1246 N N . PHE A 1 147 ? -5.202 12.647 13.796 1.00 86.50 147 PHE A N 1
ATOM 1247 C CA . PHE A 1 147 ? -6.638 12.829 13.931 1.00 86.50 147 PHE A CA 1
ATOM 1248 C C . PHE A 1 147 ? -7.385 11.536 13.590 1.00 86.50 147 PHE A C 1
ATOM 1250 O O . PHE A 1 147 ? -7.183 10.952 12.533 1.00 86.50 147 PHE A O 1
ATOM 1257 N N . ARG A 1 148 ? -8.265 11.080 14.488 1.00 87.50 148 ARG A N 1
ATOM 1258 C CA . ARG A 1 148 ? -8.972 9.792 14.368 1.00 87.50 148 ARG A CA 1
ATOM 1259 C C . ARG A 1 148 ? -10.488 9.991 14.418 1.00 87.50 148 ARG A C 1
ATOM 1261 O O . ARG A 1 148 ? -11.136 9.609 15.383 1.00 87.50 148 ARG A O 1
ATOM 1268 N N . GLN A 1 149 ? -11.071 10.646 13.413 1.00 88.81 149 GLN A N 1
ATOM 1269 C CA . GLN A 1 149 ? -12.531 10.882 13.376 1.00 88.81 149 GLN A CA 1
ATOM 1270 C C . GLN A 1 149 ? -13.293 10.007 12.388 1.00 88.81 149 GLN A C 1
ATOM 1272 O O . GLN A 1 149 ? -14.509 9.902 12.517 1.00 88.81 149 GLN A O 1
ATOM 1277 N N . GLN A 1 150 ? -12.609 9.419 11.409 1.00 93.94 150 GLN A N 1
ATOM 1278 C CA . GLN A 1 150 ? -13.161 8.551 10.369 1.00 93.94 150 GLN A CA 1
ATOM 1279 C C . GLN A 1 150 ? -12.011 7.833 9.654 1.00 93.94 150 GLN A C 1
ATOM 1281 O O . GLN A 1 150 ? -10.858 8.231 9.808 1.00 93.94 150 GLN A O 1
ATOM 1286 N N . LEU A 1 151 ? -12.328 6.817 8.854 1.00 97.00 151 LEU A N 1
ATOM 1287 C CA . LEU A 1 151 ? -11.404 6.309 7.845 1.00 97.00 151 LEU A CA 1
ATOM 1288 C C . LEU A 1 151 ? -11.180 7.403 6.800 1.00 97.00 151 LEU A C 1
ATOM 1290 O O . LEU A 1 151 ? -12.149 7.979 6.282 1.00 97.00 151 LEU A O 1
ATOM 1294 N N . SER A 1 152 ? -9.917 7.685 6.504 1.00 96.44 152 SER A N 1
ATOM 1295 C CA . SER A 1 152 ? -9.543 8.557 5.397 1.00 96.44 152 SER A CA 1
ATOM 1296 C C . SER A 1 152 ? -9.780 7.863 4.049 1.00 96.44 152 SER A C 1
ATOM 1298 O O . SER A 1 152 ? -9.959 6.643 3.960 1.00 96.44 152 SER A O 1
ATOM 1300 N N . ASP A 1 153 ? -9.724 8.631 2.961 1.00 94.25 153 ASP A N 1
ATOM 1301 C CA . ASP A 1 153 ? -9.771 8.061 1.611 1.00 94.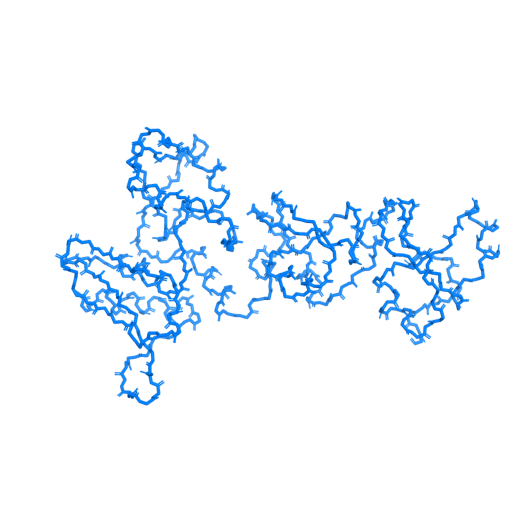25 153 ASP A CA 1
ATOM 1302 C C . ASP A 1 153 ? -8.582 7.121 1.344 1.00 94.25 153 ASP A C 1
ATOM 1304 O O . ASP A 1 153 ? -8.722 6.147 0.600 1.00 94.25 153 ASP A O 1
ATOM 1308 N N . GLY A 1 154 ? -7.414 7.394 1.939 1.00 94.12 154 GLY A N 1
ATOM 1309 C CA . GLY A 1 154 ? -6.239 6.528 1.850 1.00 94.12 154 GLY A CA 1
ATOM 1310 C C . GLY A 1 154 ? -6.412 5.222 2.626 1.00 94.12 154 GLY A C 1
ATOM 1311 O O . GLY A 1 154 ? -6.085 4.166 2.084 1.00 94.12 154 GLY A O 1
ATOM 1312 N N . ASP A 1 155 ? -7.013 5.261 3.821 1.00 96.56 155 ASP A N 1
ATOM 1313 C CA . ASP A 1 155 ? -7.355 4.064 4.601 1.00 96.56 155 ASP A CA 1
ATOM 1314 C C . ASP A 1 155 ? -8.309 3.155 3.806 1.00 96.56 155 ASP A C 1
ATOM 1316 O O . ASP A 1 155 ? -8.053 1.960 3.646 1.00 96.56 155 ASP A O 1
ATOM 1320 N N . ILE A 1 156 ? -9.377 3.729 3.237 1.00 95.56 156 ILE A N 1
ATOM 1321 C CA . ILE A 1 156 ? -10.372 3.002 2.429 1.00 95.56 156 ILE A CA 1
ATOM 1322 C C . ILE A 1 156 ? -9.716 2.380 1.192 1.00 95.56 156 ILE A C 1
ATOM 1324 O O . ILE A 1 156 ? -9.886 1.188 0.937 1.00 95.56 156 ILE A O 1
ATOM 1328 N N . LYS A 1 157 ? -8.918 3.154 0.444 1.00 92.75 157 LYS A N 1
ATOM 1329 C CA . LYS A 1 157 ? -8.165 2.646 -0.716 1.00 92.75 157 LYS A CA 1
ATOM 1330 C C . LYS A 1 157 ? -7.201 1.530 -0.328 1.00 92.75 157 LYS A C 1
ATOM 1332 O O . LYS A 1 157 ? -7.077 0.554 -1.064 1.00 92.75 157 LYS A O 1
ATOM 1337 N N . GLY A 1 158 ? -6.535 1.657 0.818 1.00 93.12 158 GLY A N 1
ATOM 1338 C CA . GLY A 1 158 ? -5.677 0.621 1.378 1.00 93.12 158 GLY A CA 1
ATOM 1339 C C . GLY A 1 158 ? -6.440 -0.680 1.621 1.00 93.12 158 GLY A C 1
ATOM 1340 O O . GLY A 1 158 ? -5.992 -1.747 1.197 1.00 93.12 158 GLY A O 1
ATOM 1341 N N . ILE A 1 159 ? -7.612 -0.598 2.256 1.00 94.12 159 ILE A N 1
ATOM 1342 C CA . ILE A 1 159 ? -8.479 -1.754 2.525 1.00 94.12 159 ILE A CA 1
ATOM 1343 C C . ILE A 1 159 ? -8.938 -2.405 1.220 1.00 94.12 159 ILE A C 1
ATOM 1345 O O . ILE A 1 159 ? -8.755 -3.610 1.057 1.00 94.12 159 ILE A O 1
ATOM 1349 N N . GLU A 1 160 ? -9.467 -1.631 0.270 1.00 91.56 160 GLU A N 1
ATOM 1350 C CA . GLU A 1 160 ? -9.920 -2.162 -1.025 1.00 91.56 160 GLU A CA 1
ATOM 1351 C C . GLU A 1 160 ? -8.785 -2.756 -1.859 1.00 91.56 160 GLU A C 1
ATOM 1353 O O . GLU A 1 160 ? -8.992 -3.665 -2.663 1.00 91.56 160 GLU A O 1
ATOM 1358 N N . PHE A 1 161 ? -7.562 -2.277 -1.666 1.00 89.44 161 PHE A N 1
ATOM 1359 C CA . PHE A 1 161 ? -6.410 -2.867 -2.316 1.00 89.44 161 PHE A CA 1
ATOM 1360 C C . PHE A 1 161 ? -6.071 -4.254 -1.770 1.00 89.44 161 PHE A C 1
ATOM 1362 O O . PHE A 1 161 ? -5.815 -5.168 -2.548 1.00 89.44 161 PHE A O 1
ATOM 1369 N N . ILE A 1 162 ? -6.058 -4.413 -0.444 1.00 88.06 162 ILE A N 1
ATOM 1370 C CA . ILE A 1 162 ? -5.677 -5.676 0.205 1.00 88.06 162 ILE A CA 1
ATOM 1371 C C . ILE A 1 162 ? -6.809 -6.709 0.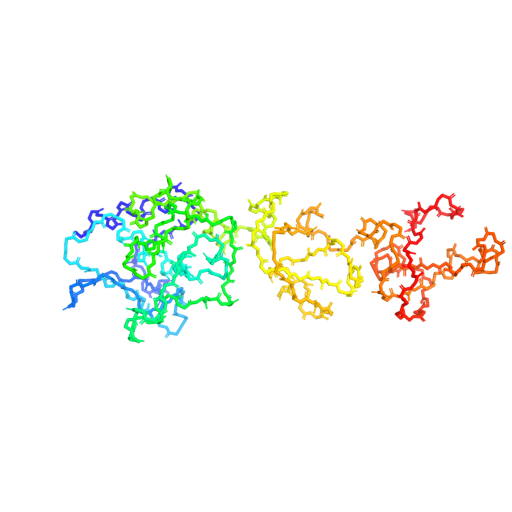156 1.00 88.06 162 ILE A C 1
ATOM 1373 O O . ILE A 1 162 ? -6.546 -7.896 -0.029 1.00 88.06 162 ILE A O 1
ATOM 1377 N N . TYR A 1 163 ? -8.052 -6.269 0.352 1.00 89.44 163 TYR A N 1
ATOM 1378 C CA . TYR A 1 163 ? -9.217 -7.141 0.524 1.00 89.44 163 TYR A CA 1
ATOM 1379 C C . TYR A 1 163 ? -10.208 -7.106 -0.642 1.00 89.44 163 TYR A C 1
ATOM 1381 O O . TYR A 1 163 ? -11.098 -7.955 -0.699 1.00 89.44 163 TYR A O 1
ATOM 1389 N N . GLY A 1 164 ? -10.065 -6.150 -1.560 1.00 85.25 164 GLY A N 1
ATOM 1390 C CA . GLY A 1 164 ? -10.838 -6.100 -2.796 1.00 85.25 164 GLY A CA 1
ATOM 1391 C C . GLY A 1 164 ? -10.178 -6.892 -3.929 1.00 85.25 164 GLY A C 1
ATOM 1392 O O . GLY A 1 164 ? -9.421 -7.834 -3.711 1.00 85.25 164 GLY A O 1
ATOM 1393 N N . ASN A 1 165 ? -10.470 -6.497 -5.170 1.00 81.50 165 ASN A N 1
ATOM 1394 C CA . ASN A 1 165 ? -10.025 -7.198 -6.385 1.00 81.50 165 ASN A CA 1
ATOM 1395 C C . ASN A 1 165 ? -8.795 -6.559 -7.054 1.00 81.50 165 ASN A C 1
ATOM 1397 O O . ASN A 1 165 ? -8.559 -6.770 -8.246 1.00 81.50 165 ASN A O 1
ATOM 1401 N N . SER A 1 166 ? -8.034 -5.744 -6.322 1.00 85.00 166 SER A N 1
ATOM 1402 C CA . SER A 1 166 ? -6.849 -5.087 -6.878 1.00 85.00 166 SER A CA 1
ATOM 1403 C C . SER A 1 166 ? -5.734 -6.105 -7.122 1.00 85.00 166 SER A C 1
ATOM 1405 O O . SER A 1 166 ? -5.398 -6.900 -6.249 1.00 85.00 166 SER A O 1
ATOM 1407 N N . GLN A 1 167 ? -5.132 -6.070 -8.307 1.00 85.94 167 GLN A N 1
ATOM 1408 C CA . GLN A 1 167 ? -4.029 -6.951 -8.697 1.00 85.94 167 GLN A CA 1
ATOM 1409 C C . GLN A 1 167 ? -2.674 -6.244 -8.582 1.00 85.94 167 GLN A C 1
ATOM 1411 O O . GLN A 1 167 ? -1.640 -6.891 -8.396 1.00 85.94 167 GLN A O 1
ATOM 1416 N N . CYS A 1 168 ? -2.648 -4.913 -8.696 1.00 90.81 168 CYS A N 1
ATOM 1417 C CA . CYS A 1 168 ? -1.426 -4.127 -8.568 1.00 90.81 168 CYS A CA 1
ATOM 1418 C C . CYS A 1 168 ? -1.695 -2.680 -8.153 1.00 90.81 168 CYS A C 1
ATOM 1420 O O . CYS A 1 168 ? -2.826 -2.206 -8.196 1.00 90.81 168 CYS A O 1
ATOM 1422 N N . THR A 1 169 ? -0.646 -1.941 -7.778 1.00 91.06 169 THR A N 1
ATOM 1423 C CA . THR A 1 169 ? -0.797 -0.558 -7.289 1.00 91.06 169 THR A CA 1
ATOM 1424 C C . THR A 1 169 ? -1.420 0.402 -8.308 1.00 91.06 169 THR A C 1
ATOM 1426 O O . THR A 1 169 ? -2.025 1.396 -7.913 1.00 91.06 169 THR A O 1
ATOM 1429 N N . TYR A 1 170 ? -1.354 0.081 -9.606 1.00 91.25 170 TYR A N 1
ATOM 1430 C CA . TYR A 1 170 ? -2.048 0.835 -10.654 1.00 91.25 170 TYR A CA 1
ATOM 1431 C C . TYR A 1 170 ? -3.573 0.784 -10.508 1.00 91.25 170 TYR A C 1
ATOM 1433 O O . TYR A 1 170 ? -4.235 1.754 -10.847 1.00 91.25 170 TYR A O 1
ATOM 1441 N N . ASP A 1 171 ? -4.151 -0.292 -9.974 1.00 89.25 171 ASP A N 1
ATOM 1442 C CA . ASP A 1 171 ? -5.611 -0.383 -9.822 1.00 89.25 171 ASP A CA 1
ATOM 1443 C C . ASP A 1 171 ? -6.145 0.650 -8.815 1.00 89.25 171 ASP A C 1
ATOM 1445 O O . ASP A 1 171 ? -7.314 1.021 -8.858 1.00 89.25 171 ASP A O 1
ATOM 1449 N N . VAL A 1 172 ? -5.265 1.167 -7.949 1.00 87.06 172 VAL A N 1
ATOM 1450 C CA . VAL A 1 172 ? -5.581 2.195 -6.948 1.00 87.06 172 VAL A CA 1
ATOM 1451 C C . VAL A 1 172 ? -5.182 3.587 -7.422 1.00 87.06 172 VAL A C 1
ATOM 1453 O O . VAL A 1 172 ? -5.942 4.538 -7.248 1.00 87.06 172 VAL A O 1
ATOM 1456 N N . SER A 1 173 ? -3.979 3.737 -7.985 1.00 88.62 173 SER A N 1
ATOM 1457 C CA . SER A 1 173 ? -3.436 5.057 -8.336 1.00 88.62 173 SER A CA 1
ATOM 1458 C C . SER A 1 173 ? -3.562 5.409 -9.816 1.00 88.62 173 SER A C 1
ATOM 1460 O O . SER A 1 173 ? -3.343 6.559 -10.195 1.00 88.62 173 SER A O 1
ATOM 1462 N N . SER A 1 174 ? -3.917 4.452 -10.673 1.00 89.19 174 SER A N 1
ATOM 1463 C CA . SER A 1 174 ? -3.868 4.595 -12.129 1.00 89.19 174 SER A CA 1
ATOM 1464 C C . SER A 1 174 ? -2.514 5.177 -12.568 1.00 89.19 174 SER A C 1
ATOM 1466 O O . SER A 1 174 ? -1.451 4.721 -12.139 1.00 89.19 174 SER A O 1
ATOM 1468 N N . ASN A 1 175 ? -2.520 6.224 -13.396 1.00 88.81 175 ASN A N 1
ATOM 1469 C CA . ASN A 1 175 ? -1.311 6.902 -13.860 1.00 88.81 175 ASN A CA 1
ATOM 1470 C C . ASN A 1 175 ? -0.637 7.791 -12.806 1.00 88.81 175 ASN A C 1
ATOM 1472 O O . ASN A 1 175 ? 0.480 8.252 -13.052 1.00 88.81 175 ASN A O 1
ATOM 1476 N N . ASN A 1 176 ? -1.278 8.028 -11.658 1.00 90.81 176 ASN A N 1
ATOM 1477 C CA . ASN A 1 176 ? -0.706 8.864 -10.613 1.00 90.81 176 ASN A CA 1
ATOM 1478 C C . ASN A 1 176 ? 0.479 8.131 -9.992 1.00 90.81 176 ASN A C 1
ATOM 1480 O O . ASN A 1 176 ? 0.359 7.002 -9.498 1.00 90.81 176 ASN A O 1
ATOM 1484 N N . LYS A 1 177 ? 1.642 8.776 -10.083 1.00 92.12 177 LYS A N 1
ATOM 1485 C CA . LYS A 1 177 ? 2.882 8.285 -9.504 1.00 92.12 177 LYS A CA 1
ATOM 1486 C C . LYS A 1 177 ? 2.949 8.728 -8.057 1.00 92.12 177 LYS A C 1
ATOM 1488 O O . LYS A 1 177 ? 2.675 9.881 -7.753 1.00 92.12 177 LYS A O 1
ATOM 1493 N N . TYR A 1 178 ? 3.371 7.819 -7.203 1.00 91.44 178 TYR A N 1
ATOM 1494 C CA . TYR A 1 178 ? 3.619 8.105 -5.803 1.00 91.44 178 TYR A CA 1
ATOM 1495 C C . TYR A 1 178 ? 4.858 7.340 -5.354 1.00 91.44 178 TYR A C 1
ATOM 1497 O O . TYR A 1 178 ? 5.321 6.423 -6.043 1.00 91.44 178 TYR A O 1
ATOM 1505 N N . GLU A 1 179 ? 5.420 7.754 -4.227 1.00 92.00 179 GLU A N 1
ATOM 1506 C CA . GLU A 1 179 ? 6.635 7.167 -3.680 1.00 92.00 179 GLU A CA 1
ATOM 1507 C C . GLU A 1 179 ? 6.385 5.7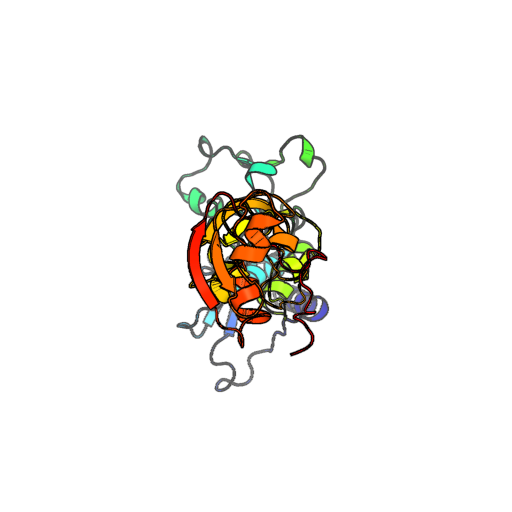12 -3.291 1.00 92.00 179 GLU A C 1
ATOM 1509 O O . GLU A 1 179 ? 5.556 5.400 -2.436 1.00 92.00 179 GLU A O 1
ATOM 1514 N N . GLN A 1 180 ? 7.058 4.793 -3.987 1.00 90.56 180 GLN A N 1
ATOM 1515 C CA . GLN A 1 180 ? 6.944 3.371 -3.699 1.00 90.56 180 GLN A CA 1
ATOM 1516 C C . GLN A 1 180 ? 8.221 2.594 -4.026 1.00 90.56 180 GLN A C 1
ATOM 1518 O O . GLN A 1 180 ? 9.053 3.010 -4.833 1.00 90.56 180 GLN A O 1
ATOM 1523 N N . ILE A 1 181 ? 8.356 1.406 -3.430 1.00 90.56 181 ILE A N 1
ATOM 1524 C CA . ILE A 1 181 ? 9.291 0.392 -3.913 1.00 90.56 181 ILE A CA 1
ATOM 1525 C C . ILE A 1 181 ? 8.676 -0.211 -5.172 1.00 90.56 181 ILE A C 1
ATOM 1527 O O . ILE A 1 181 ? 7.545 -0.706 -5.160 1.00 90.56 181 ILE A O 1
ATOM 1531 N N . TYR A 1 182 ? 9.456 -0.223 -6.239 1.00 92.94 182 TYR A N 1
ATOM 1532 C CA . TYR A 1 182 ? 9.099 -0.866 -7.490 1.00 92.94 182 TYR A CA 1
ATOM 1533 C C . TYR A 1 182 ? 10.280 -1.668 -8.020 1.00 92.94 182 TYR A C 1
ATOM 1535 O O . TYR A 1 182 ? 11.374 -1.664 -7.456 1.00 92.94 182 TYR A O 1
ATOM 1543 N N . TYR A 1 183 ? 10.035 -2.419 -9.080 1.00 93.69 183 TYR A N 1
ATOM 1544 C CA . TYR A 1 183 ? 10.982 -3.374 -9.611 1.00 93.69 183 TYR A CA 1
ATOM 1545 C C . TYR A 1 183 ? 11.070 -3.225 -11.116 1.00 93.69 183 TYR A C 1
ATOM 1547 O O . TYR A 1 183 ? 10.077 -3.298 -11.839 1.00 93.69 183 TYR A O 1
ATOM 1555 N N . GLU A 1 184 ? 12.290 -3.038 -11.579 1.00 91.19 184 GLU A N 1
ATOM 1556 C CA . GLU A 1 184 ? 12.640 -3.138 -12.982 1.00 91.19 184 GLU A CA 1
ATOM 1557 C C . GLU A 1 184 ? 12.821 -4.623 -13.312 1.00 91.19 184 GLU A C 1
ATOM 1559 O O . GLU A 1 184 ? 13.598 -5.308 -12.648 1.00 91.19 184 GLU A O 1
ATOM 1564 N N . CYS A 1 185 ? 12.093 -5.151 -14.296 1.00 87.94 185 CYS A N 1
ATOM 1565 C CA . CYS A 1 185 ? 12.210 -6.555 -14.682 1.00 87.94 185 CYS A CA 1
ATOM 1566 C C . CYS A 1 185 ? 13.074 -6.708 -15.935 1.00 87.94 185 CYS A C 1
ATOM 1568 O O . CYS A 1 185 ? 12.601 -6.467 -17.045 1.00 87.94 185 CYS A O 1
ATOM 1570 N N . ILE A 1 186 ? 14.312 -7.177 -15.754 1.00 83.69 186 ILE A N 1
ATOM 1571 C CA . ILE A 1 186 ? 15.272 -7.409 -16.841 1.00 83.69 186 ILE A CA 1
ATOM 1572 C C . ILE A 1 186 ? 14.736 -8.472 -17.806 1.00 83.69 186 ILE A C 1
ATOM 1574 O O . ILE A 1 186 ? 14.852 -8.319 -19.018 1.00 83.69 186 ILE A O 1
ATOM 1578 N N . THR A 1 187 ? 14.108 -9.529 -17.284 1.00 79.81 187 THR A N 1
ATOM 1579 C CA . THR A 1 187 ? 13.535 -10.603 -18.112 1.00 79.81 187 THR A CA 1
ATOM 1580 C C . THR A 1 187 ? 12.433 -10.093 -19.046 1.00 79.81 187 THR A C 1
ATOM 1582 O O . THR A 1 187 ? 12.383 -10.508 -20.200 1.00 79.81 187 THR A O 1
ATOM 1585 N N . CYS A 1 188 ? 11.563 -9.194 -18.569 1.00 76.50 188 CYS A N 1
ATOM 1586 C CA . CYS A 1 188 ? 10.429 -8.699 -19.356 1.00 76.50 188 CYS A CA 1
ATOM 1587 C C . CYS A 1 188 ? 10.778 -7.499 -20.239 1.00 76.50 188 CYS A C 1
ATOM 1589 O O . CYS A 1 188 ? 10.270 -7.405 -21.351 1.00 76.50 188 CYS A O 1
ATOM 1591 N N . TRP A 1 189 ? 11.581 -6.559 -19.733 1.00 76.19 189 TRP A N 1
ATOM 1592 C CA . TRP A 1 189 ? 11.772 -5.252 -20.371 1.00 76.19 189 TRP A CA 1
ATOM 1593 C C . TRP A 1 189 ? 13.235 -4.865 -20.593 1.00 76.19 189 TRP A C 1
ATOM 1595 O O . TRP A 1 189 ? 13.498 -3.805 -21.157 1.00 76.19 189 TRP A O 1
ATOM 1605 N N . GLY A 1 190 ? 14.183 -5.703 -20.174 1.00 73.69 190 GLY A N 1
ATOM 1606 C CA . GLY A 1 190 ? 15.602 -5.375 -20.202 1.00 73.69 190 GLY A CA 1
ATOM 1607 C C . GLY A 1 190 ? 16.031 -4.394 -19.111 1.00 73.69 190 GLY A C 1
ATOM 1608 O O . GLY A 1 190 ? 15.215 -3.839 -18.373 1.00 73.69 190 GLY A O 1
ATOM 1609 N N . LYS A 1 191 ? 17.347 -4.203 -19.006 1.00 81.38 191 LYS A N 1
ATOM 1610 C CA . LYS A 1 191 ? 17.967 -3.267 -18.069 1.00 81.38 191 LYS A CA 1
ATOM 1611 C C . LYS A 1 191 ? 17.758 -1.814 -18.515 1.00 81.38 191 LYS A C 1
ATOM 1613 O O . LYS A 1 191 ? 17.912 -1.514 -19.694 1.00 81.38 191 LYS A O 1
ATOM 1618 N N . ASN A 1 192 ? 17.530 -0.908 -17.571 1.00 77.38 192 ASN A N 1
ATOM 1619 C CA . ASN A 1 192 ? 17.218 0.512 -17.739 1.00 77.38 192 ASN A CA 1
ATOM 1620 C C . ASN A 1 192 ? 15.901 0.795 -18.485 1.00 77.38 192 ASN A C 1
ATOM 1622 O O . ASN A 1 192 ? 15.758 1.851 -19.097 1.00 77.38 192 ASN A O 1
ATOM 1626 N N . SER A 1 193 ? 14.929 -0.121 -18.443 1.00 75.50 193 SER A N 1
ATOM 1627 C CA . SER A 1 193 ? 13.600 0.162 -18.993 1.00 75.50 193 SER A CA 1
ATOM 1628 C C . SER A 1 193 ? 12.882 1.257 -18.195 1.00 75.50 193 SER A C 1
ATOM 1630 O O . SER A 1 193 ? 12.991 1.315 -16.971 1.00 75.50 193 SER A O 1
ATOM 1632 N N . ILE A 1 194 ? 12.071 2.080 -18.870 1.00 78.62 194 ILE A N 1
ATOM 1633 C CA . ILE A 1 194 ? 11.152 3.016 -18.193 1.00 78.62 194 ILE A CA 1
ATOM 1634 C C . ILE A 1 194 ? 9.954 2.287 -17.551 1.00 78.62 194 ILE A C 1
ATOM 1636 O O . ILE A 1 194 ? 9.179 2.898 -16.814 1.00 78.62 194 ILE A O 1
ATOM 1640 N N . PHE A 1 195 ? 9.785 0.991 -17.840 1.00 84.44 195 PHE A N 1
ATOM 1641 C CA . PHE A 1 195 ? 8.711 0.156 -17.313 1.00 84.44 195 PHE A CA 1
ATOM 1642 C C . PHE A 1 195 ? 9.130 -0.492 -16.005 1.00 84.44 195 PHE A C 1
ATOM 1644 O O . PHE A 1 195 ? 10.281 -0.866 -15.791 1.00 84.44 195 PHE A O 1
ATOM 1651 N N . GLY A 1 196 ? 8.145 -0.684 -15.137 1.00 89.75 196 GLY A N 1
ATOM 1652 C CA . GLY A 1 196 ? 8.355 -1.367 -13.876 1.00 89.75 196 GLY A CA 1
ATOM 1653 C C . GLY A 1 196 ? 7.103 -2.068 -13.375 1.00 89.75 196 GLY A C 1
ATOM 1654 O O . GLY A 1 196 ? 5.967 -1.776 -13.770 1.00 89.75 196 GLY A O 1
ATOM 1655 N N . ALA A 1 197 ? 7.338 -2.967 -12.438 1.00 92.38 197 ALA A N 1
ATOM 1656 C CA . ALA A 1 197 ? 6.341 -3.681 -11.674 1.00 92.38 197 ALA A CA 1
ATOM 1657 C C . ALA A 1 197 ? 6.311 -3.114 -10.250 1.00 92.38 197 ALA A C 1
ATOM 1659 O O . ALA A 1 197 ? 7.356 -2.852 -9.656 1.00 92.38 197 ALA A O 1
ATOM 1660 N N . CYS A 1 198 ? 5.125 -2.934 -9.670 1.00 92.38 198 CYS A N 1
ATOM 1661 C CA . CYS A 1 198 ? 5.042 -2.699 -8.232 1.00 92.38 198 CYS A CA 1
ATOM 1662 C C . CYS A 1 198 ? 5.497 -3.944 -7.469 1.00 92.38 198 CYS A C 1
ATOM 1664 O O . CYS A 1 198 ? 5.619 -5.033 -8.036 1.00 92.38 198 CYS A O 1
ATOM 1666 N N . ARG A 1 199 ? 5.685 -3.804 -6.158 1.00 90.56 199 ARG A N 1
ATOM 1667 C CA . ARG A 1 199 ? 6.050 -4.920 -5.284 1.00 90.56 199 ARG A CA 1
ATOM 1668 C C . ARG A 1 199 ? 5.129 -6.138 -5.409 1.00 90.56 199 ARG A C 1
ATOM 1670 O O . ARG A 1 199 ? 5.627 -7.257 -5.418 1.00 90.56 199 ARG A O 1
ATOM 1677 N N . ILE A 1 200 ? 3.815 -5.945 -5.533 1.00 89.31 200 ILE A N 1
ATOM 1678 C CA . ILE A 1 200 ? 2.873 -7.067 -5.680 1.00 89.31 200 ILE A CA 1
ATOM 1679 C C . ILE A 1 200 ? 3.120 -7.816 -6.986 1.00 89.31 200 ILE A C 1
ATOM 1681 O O . ILE A 1 200 ? 3.316 -9.028 -6.973 1.00 89.31 200 ILE A O 1
ATOM 1685 N N . CYS A 1 201 ? 3.200 -7.094 -8.104 1.00 91.38 201 CYS A N 1
ATOM 1686 C CA . CYS A 1 201 ? 3.536 -7.697 -9.390 1.00 91.38 201 CYS A CA 1
ATOM 1687 C C . CYS A 1 201 ? 4.887 -8.417 -9.332 1.00 91.38 201 CYS A C 1
ATOM 1689 O O . CYS A 1 201 ? 5.007 -9.513 -9.871 1.00 91.38 201 CYS A O 1
ATOM 1691 N N . ALA A 1 202 ? 5.880 -7.839 -8.650 1.00 92.19 202 ALA A N 1
ATOM 1692 C CA . ALA A 1 202 ? 7.182 -8.465 -8.462 1.00 92.19 202 ALA A CA 1
ATOM 1693 C C . ALA A 1 202 ? 7.083 -9.820 -7.739 1.00 92.19 202 ALA A C 1
ATOM 1695 O O . ALA A 1 202 ? 7.690 -10.789 -8.177 1.00 92.19 202 ALA A O 1
ATOM 1696 N N . LEU A 1 203 ? 6.279 -9.896 -6.675 1.00 88.69 203 LEU A N 1
ATOM 1697 C CA . LEU A 1 203 ? 6.117 -11.095 -5.845 1.00 88.69 203 LEU A CA 1
ATOM 1698 C C . LEU A 1 203 ? 5.199 -12.164 -6.446 1.00 88.69 203 LEU A C 1
ATOM 1700 O O . LEU A 1 203 ? 5.327 -13.334 -6.093 1.00 88.69 203 LEU A O 1
ATOM 1704 N N . ILE A 1 204 ? 4.258 -11.781 -7.310 1.00 87.81 204 ILE A N 1
ATOM 1705 C CA . ILE A 1 204 ? 3.261 -12.702 -7.871 1.00 87.81 204 ILE A CA 1
ATOM 1706 C C . ILE A 1 204 ? 3.613 -13.053 -9.316 1.00 87.81 204 ILE A C 1
ATOM 1708 O O . ILE A 1 204 ? 3.847 -14.217 -9.637 1.00 87.81 204 ILE A O 1
ATOM 1712 N N . CYS A 1 205 ? 3.677 -12.045 -10.186 1.00 87.38 205 CYS A N 1
ATOM 1713 C CA . CYS A 1 205 ? 3.798 -12.228 -11.632 1.00 87.38 205 CYS A CA 1
ATOM 1714 C C . CYS A 1 205 ? 5.253 -12.315 -12.113 1.00 87.38 205 CYS A C 1
ATOM 1716 O O . CYS A 1 205 ? 5.509 -12.904 -13.157 1.00 87.38 205 CYS A O 1
ATOM 1718 N N . HIS A 1 206 ? 6.204 -11.723 -11.381 1.00 88.81 206 HIS A N 1
ATOM 1719 C CA . HIS A 1 206 ? 7.628 -11.695 -11.746 1.00 88.81 206 HIS A CA 1
ATOM 1720 C C . HIS A 1 206 ? 8.524 -12.430 -10.736 1.00 88.81 206 HIS A C 1
ATOM 1722 O O . HIS A 1 206 ? 9.732 -12.202 -10.717 1.00 88.81 206 HIS A O 1
ATOM 1728 N N . LYS A 1 207 ? 7.954 -13.313 -9.906 1.00 88.50 207 LYS A N 1
ATOM 1729 C CA . LYS A 1 207 ? 8.670 -13.987 -8.809 1.00 88.50 207 LYS A CA 1
ATOM 1730 C C . LYS A 1 207 ? 9.882 -14.809 -9.270 1.00 88.50 207 LYS A C 1
ATOM 1732 O O . LYS A 1 207 ? 10.858 -14.914 -8.538 1.00 88.50 207 LYS A O 1
ATOM 1737 N N . ASP A 1 208 ? 9.818 -15.332 -10.495 1.00 89.88 208 ASP A N 1
ATOM 1738 C CA . ASP A 1 208 ? 10.848 -16.178 -11.109 1.00 89.88 208 ASP A CA 1
ATOM 1739 C C . ASP A 1 208 ? 11.679 -15.414 -12.162 1.00 89.88 208 ASP A C 1
ATOM 1741 O O . ASP A 1 208 ? 12.441 -16.006 -12.926 1.00 89.88 208 ASP A O 1
ATOM 1745 N N . HIS A 1 209 ? 11.518 -14.090 -12.247 1.00 87.38 209 HIS A N 1
ATOM 1746 C CA . HIS A 1 209 ? 12.238 -13.247 -13.197 1.00 87.38 209 HIS A CA 1
ATOM 1747 C C . HIS A 1 209 ? 13.446 -12.564 -12.558 1.00 87.38 209 HIS A C 1
ATOM 1749 O O . HIS A 1 209 ? 13.508 -12.324 -11.353 1.00 87.38 209 HIS A O 1
ATOM 1755 N N . GLN A 1 210 ? 14.389 -12.152 -13.402 1.00 89.25 210 GLN A N 1
ATOM 1756 C CA . GLN A 1 210 ? 15.462 -11.262 -12.980 1.00 89.25 210 GLN A CA 1
ATOM 1757 C C . GLN A 1 210 ? 14.895 -9.852 -12.803 1.00 89.25 210 GLN A C 1
ATOM 1759 O O . GLN A 1 210 ? 14.463 -9.216 -13.770 1.00 89.25 210 GLN A O 1
ATOM 1764 N N . ILE A 1 211 ? 14.881 -9.375 -11.559 1.00 92.56 211 ILE A N 1
ATOM 1765 C CA . ILE A 1 211 ? 14.345 -8.067 -11.179 1.00 92.56 211 ILE A CA 1
ATOM 1766 C C . ILE A 1 211 ? 15.369 -7.257 -10.379 1.00 92.56 211 ILE A C 1
ATOM 1768 O O . ILE A 1 211 ? 16.133 -7.805 -9.587 1.00 92.56 211 ILE A O 1
ATOM 1772 N N . ILE A 1 212 ? 15.360 -5.937 -10.558 1.00 93.12 212 ILE A N 1
ATOM 1773 C CA . ILE A 1 212 ? 16.162 -4.985 -9.787 1.00 93.12 212 ILE A CA 1
ATOM 1774 C C . ILE A 1 212 ? 15.210 -4.142 -8.939 1.00 93.12 212 ILE A C 1
ATOM 1776 O O . ILE A 1 212 ? 14.329 -3.469 -9.476 1.00 93.12 212 ILE A O 1
ATOM 1780 N N . LYS A 1 213 ? 15.399 -4.155 -7.614 1.00 93.12 213 LYS A N 1
ATOM 1781 C CA . LYS A 1 213 ? 14.665 -3.284 -6.684 1.00 93.12 213 LYS A CA 1
ATOM 1782 C C . LYS A 1 213 ? 15.047 -1.822 -6.932 1.00 93.12 213 LYS A C 1
ATOM 1784 O O . LYS A 1 213 ? 16.229 -1.486 -6.995 1.00 93.12 213 LYS A O 1
ATOM 1789 N N . LYS A 1 214 ? 14.043 -0.960 -7.031 1.00 92.25 214 LYS A N 1
ATOM 1790 C CA . LYS A 1 214 ? 14.148 0.495 -7.147 1.00 92.25 214 LYS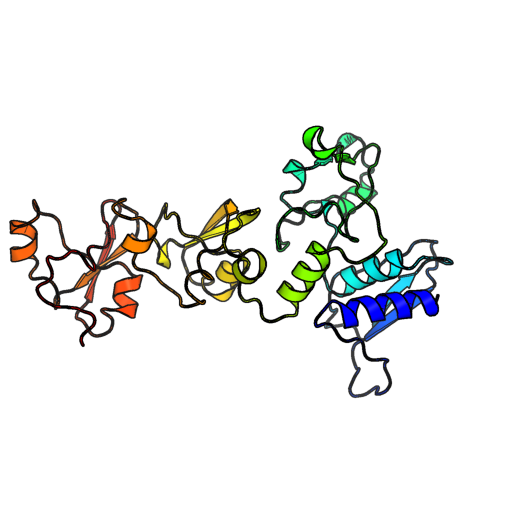 A CA 1
ATOM 1791 C C . LYS A 1 214 ? 13.203 1.156 -6.139 1.00 92.25 214 LYS A C 1
ATOM 1793 O O . LYS A 1 214 ? 12.299 0.514 -5.599 1.00 92.25 214 LYS A O 1
ATOM 1798 N N . SER A 1 215 ? 13.405 2.442 -5.897 1.00 90.00 215 SER A N 1
ATOM 1799 C CA . SER A 1 215 ? 12.523 3.285 -5.089 1.00 90.00 215 SER A CA 1
ATOM 1800 C C . SER A 1 215 ? 12.382 4.652 -5.747 1.00 90.00 215 SER A C 1
ATOM 1802 O O . SER A 1 215 ? 13.295 5.094 -6.447 1.00 90.00 215 SER A O 1
ATOM 1804 N N . GLY A 1 216 ? 11.237 5.294 -5.550 1.00 90.94 216 GLY A N 1
ATOM 1805 C CA . GLY A 1 216 ? 10.951 6.629 -6.069 1.00 90.94 216 GLY A CA 1
ATOM 1806 C C . GLY A 1 216 ? 9.490 6.788 -6.484 1.00 90.94 216 GLY A C 1
ATOM 1807 O O . GLY A 1 216 ? 8.716 5.826 -6.459 1.00 90.94 216 GLY A O 1
ATOM 1808 N N . SER A 1 217 ? 9.141 7.990 -6.945 1.00 92.88 217 SER A N 1
ATOM 1809 C CA . SER A 1 217 ? 7.845 8.295 -7.553 1.00 92.88 217 SER A CA 1
ATOM 1810 C C . SER A 1 217 ? 7.580 7.433 -8.793 1.00 92.88 217 SER A C 1
ATOM 1812 O O . SER A 1 217 ? 8.189 7.598 -9.857 1.00 92.88 217 SER A O 1
ATOM 1814 N N . PHE A 1 218 ? 6.649 6.490 -8.661 1.00 92.31 218 PHE A N 1
ATOM 1815 C CA . PHE A 1 218 ? 6.387 5.467 -9.664 1.00 92.31 218 PHE A CA 1
ATOM 1816 C C . PHE A 1 218 ? 4.895 5.114 -9.743 1.00 92.31 218 PHE A C 1
ATOM 1818 O O . PHE A 1 218 ? 4.158 5.243 -8.769 1.00 92.31 218 PHE A O 1
ATOM 1825 N N . SER A 1 219 ? 4.449 4.661 -10.916 1.00 92.25 219 SER A N 1
ATOM 1826 C CA . SER A 1 219 ? 3.139 4.036 -11.141 1.00 92.25 219 SER A CA 1
ATOM 1827 C C . SER A 1 219 ? 3.369 2.720 -11.884 1.00 92.25 219 SER A C 1
ATOM 1829 O O . SER A 1 219 ? 4.167 2.661 -12.825 1.00 92.25 219 SER A O 1
ATOM 1831 N N . CYS A 1 220 ? 2.707 1.649 -11.439 1.00 90.81 220 CYS A N 1
ATOM 1832 C CA . CYS A 1 220 ? 2.917 0.319 -11.997 1.00 90.81 220 CYS A CA 1
ATOM 1833 C C . CYS A 1 220 ? 2.476 0.236 -13.457 1.00 90.81 220 CYS A C 1
ATOM 1835 O O . CYS A 1 220 ? 1.341 0.544 -13.803 1.00 90.81 220 CYS A O 1
ATOM 1837 N N . HIS A 1 221 ? 3.365 -0.251 -14.322 1.00 89.12 221 HIS A N 1
ATOM 1838 C CA . HIS A 1 221 ? 3.082 -0.335 -15.752 1.00 89.12 221 HIS A CA 1
ATOM 1839 C C . HIS A 1 221 ? 2.296 -1.595 -16.143 1.00 89.12 221 HIS A C 1
ATOM 1841 O O . HIS A 1 221 ? 1.884 -1.712 -17.295 1.00 89.12 221 HIS A O 1
ATOM 1847 N N . CYS A 1 222 ? 2.079 -2.531 -15.212 1.00 82.00 222 CYS A N 1
ATOM 1848 C CA . CYS A 1 222 ? 1.304 -3.749 -15.453 1.00 82.00 222 CYS A CA 1
ATOM 1849 C C . CYS A 1 222 ? -0.194 -3.451 -15.629 1.00 82.00 222 CYS A C 1
ATOM 1851 O O . CYS A 1 222 ? -0.804 -3.965 -16.562 1.00 82.00 222 CYS A O 1
ATOM 1853 N N . GLY A 1 223 ? -0.777 -2.578 -14.798 1.00 78.94 223 GLY A N 1
ATOM 1854 C CA . GLY A 1 223 ? -2.202 -2.237 -14.895 1.00 78.94 223 GLY A CA 1
ATOM 1855 C C . GLY A 1 223 ? -2.559 -1.423 -16.145 1.00 78.94 223 GLY A C 1
ATOM 1856 O O . GLY A 1 223 ? -3.639 -1.598 -16.694 1.00 78.94 223 GLY A O 1
ATOM 1857 N N . LYS A 1 224 ? -1.614 -0.643 -16.697 1.00 78.94 224 LYS A N 1
ATOM 1858 C CA . LYS A 1 224 ? -1.758 -0.006 -18.026 1.00 78.94 224 LYS A CA 1
ATOM 1859 C C . LYS A 1 224 ? -1.999 -1.002 -19.164 1.00 78.94 224 LYS A C 1
ATOM 1861 O O . LYS A 1 224 ? -2.430 -0.602 -20.237 1.00 78.94 224 LYS A O 1
ATOM 1866 N N . GLN A 1 225 ? -1.646 -2.268 -18.957 1.00 71.94 225 GLN A N 1
ATOM 1867 C CA . GLN A 1 225 ? -1.755 -3.334 -19.949 1.00 71.94 225 GLN A CA 1
ATOM 1868 C C . GLN A 1 225 ? -2.992 -4.210 -19.703 1.00 71.94 225 GLN A C 1
ATOM 1870 O O . GLN A 1 225 ? -3.021 -5.344 -20.173 1.00 71.94 225 GLN A O 1
ATOM 1875 N N . ASP A 1 226 ? -3.973 -3.741 -18.923 1.00 72.75 226 ASP A N 1
ATOM 1876 C CA . ASP A 1 226 ? -5.126 -4.534 -18.469 1.00 72.75 226 ASP A CA 1
ATOM 1877 C C . ASP A 1 226 ? -4.698 -5.860 -17.814 1.00 72.75 226 ASP A C 1
ATOM 1879 O O . ASP A 1 226 ? -5.280 -6.917 -18.065 1.00 72.75 226 ASP A O 1
ATOM 1883 N N . HIS A 1 227 ? -3.603 -5.828 -17.040 1.00 72.44 227 HIS A N 1
ATOM 1884 C CA . HIS A 1 227 ? -2.962 -7.004 -16.428 1.00 72.44 227 HIS A CA 1
ATOM 1885 C C . HIS A 1 227 ? -2.505 -8.087 -17.422 1.00 72.44 227 HIS A C 1
ATOM 1887 O O . HIS A 1 227 ? -2.179 -9.209 -17.034 1.00 72.44 227 HIS A O 1
ATOM 1893 N N . ARG A 1 228 ? -2.403 -7.764 -18.717 1.00 63.84 228 ARG A N 1
ATOM 1894 C CA . ARG A 1 228 ? -1.826 -8.650 -19.736 1.00 63.84 228 ARG A CA 1
ATOM 1895 C C . ARG A 1 228 ? -0.302 -8.537 -19.692 1.00 63.84 228 ARG A C 1
ATOM 1897 O O . ARG A 1 228 ? 0.261 -7.508 -20.040 1.00 63.84 228 ARG A O 1
ATOM 1904 N N . VAL A 1 229 ? 0.400 -9.599 -19.302 1.00 61.03 229 VAL A N 1
ATOM 1905 C CA . VAL A 1 229 ? 1.868 -9.562 -19.126 1.00 61.03 229 VAL A CA 1
ATOM 1906 C C . VAL A 1 229 ? 2.609 -9.538 -20.471 1.00 61.03 229 VAL A C 1
ATOM 1908 O O . VAL A 1 229 ? 2.338 -10.401 -21.292 1.00 61.03 229 VAL A O 1
ATOM 1911 N N . GLN A 1 230 ? 3.578 -8.617 -20.632 1.00 57.34 230 GLN A N 1
ATOM 1912 C CA . GLN A 1 230 ? 4.644 -8.435 -21.657 1.00 57.34 230 GLN A CA 1
ATOM 1913 C C . GLN A 1 230 ? 4.322 -7.591 -22.918 1.00 57.34 230 GLN A C 1
ATOM 1915 O O . GLN A 1 230 ? 3.804 -8.097 -23.910 1.00 57.34 230 GLN A O 1
ATOM 1920 N N . LEU A 1 231 ? 4.697 -6.308 -22.901 1.00 63.62 231 LEU A N 1
ATOM 1921 C CA . LEU A 1 231 ? 4.829 -5.440 -24.088 1.00 63.62 231 LEU A CA 1
ATOM 1922 C C . LEU A 1 231 ? 6.191 -5.657 -24.766 1.00 63.62 231 LEU A C 1
ATOM 1924 O O . LEU A 1 231 ? 7.149 -6.034 -24.088 1.00 63.62 231 LEU A O 1
ATOM 1928 N N . CYS A 1 232 ? 6.298 -5.396 -26.075 1.00 70.62 232 CYS A N 1
ATOM 1929 C CA . CYS A 1 232 ? 7.603 -5.407 -26.763 1.00 70.62 232 CYS A CA 1
ATOM 1930 C C . CYS A 1 232 ? 8.515 -4.370 -26.116 1.00 70.62 232 CYS A C 1
ATOM 1932 O O . CYS A 1 232 ? 8.085 -3.265 -25.780 1.00 70.62 232 CYS A O 1
ATOM 1934 N N . THR A 1 233 ? 9.807 -4.673 -26.027 1.00 70.50 233 THR A N 1
ATOM 1935 C CA . THR A 1 233 ? 10.778 -3.729 -25.470 1.00 70.50 233 THR A CA 1
ATOM 1936 C C . THR A 1 233 ? 10.861 -2.406 -26.241 1.00 70.50 233 THR A C 1
ATOM 1938 O O . THR A 1 233 ? 11.345 -1.421 -25.712 1.00 70.50 233 THR A O 1
ATOM 1941 N N . ARG A 1 234 ? 10.354 -2.329 -27.476 1.00 73.31 234 ARG A N 1
ATOM 1942 C CA . ARG A 1 234 ? 10.233 -1.069 -28.229 1.00 73.31 234 ARG A CA 1
ATOM 1943 C C . ARG A 1 234 ? 9.103 -0.186 -27.732 1.00 73.31 234 ARG A C 1
ATOM 1945 O O . ARG A 1 234 ? 9.265 1.024 -27.654 1.00 73.31 234 ARG A O 1
ATOM 1952 N N . GLU A 1 235 ? 7.965 -0.779 -27.386 1.00 70.62 235 GLU A N 1
ATOM 1953 C CA . GLU A 1 235 ? 6.901 -0.042 -26.700 1.00 70.62 235 GLU A CA 1
ATOM 1954 C C . GLU A 1 235 ? 7.407 0.436 -25.342 1.00 70.62 235 GLU A C 1
ATOM 1956 O O . GLU A 1 235 ? 6.986 1.491 -24.870 1.00 70.62 235 GLU A O 1
ATOM 1961 N N . SER A 1 236 ? 8.337 -0.329 -24.744 1.00 69.19 236 SER A N 1
ATOM 1962 C CA . SER A 1 236 ? 8.869 -0.007 -23.437 1.00 69.19 236 SER A CA 1
ATOM 1963 C C . SER A 1 236 ? 9.986 1.040 -23.430 1.00 69.19 236 SER A C 1
ATOM 1965 O O . SER A 1 236 ? 9.868 2.062 -22.775 1.00 69.19 236 SER A O 1
ATOM 1967 N N . ALA A 1 237 ? 11.062 0.832 -24.174 1.00 70.81 237 ALA A N 1
ATOM 1968 C CA . ALA A 1 237 ? 12.261 1.666 -24.189 1.00 70.81 237 ALA A CA 1
ATOM 1969 C C . ALA A 1 237 ? 12.372 2.566 -25.439 1.00 70.81 237 ALA A C 1
ATOM 1971 O O . ALA A 1 237 ? 13.366 3.271 -25.620 1.00 70.81 237 ALA A O 1
ATOM 1972 N N . GLY A 1 238 ? 11.378 2.556 -26.333 1.00 71.75 238 GLY A N 1
ATOM 1973 C CA . GLY A 1 238 ? 11.464 3.255 -27.614 1.00 71.75 238 GLY A CA 1
ATOM 1974 C C . GLY A 1 238 ? 12.605 2.703 -28.474 1.00 71.75 238 GLY A C 1
ATOM 1975 O O . GLY A 1 238 ? 12.696 1.500 -28.706 1.00 71.75 238 GLY A O 1
ATOM 1976 N N . GLN A 1 239 ? 13.483 3.593 -28.944 1.00 72.56 239 GLN A N 1
ATOM 1977 C CA . GLN A 1 239 ? 14.715 3.244 -29.671 1.00 72.56 239 GLN A CA 1
ATOM 1978 C C . GLN A 1 239 ? 15.949 3.150 -28.754 1.00 72.56 239 GLN A C 1
ATOM 1980 O O . GLN A 1 239 ? 17.072 3.011 -29.242 1.00 72.56 239 GLN A O 1
ATOM 1985 N N . GLN A 1 240 ? 15.780 3.257 -27.431 1.00 71.00 240 GLN A N 1
ATOM 1986 C CA . GLN A 1 240 ? 16.906 3.111 -26.515 1.00 71.00 240 GLN A CA 1
ATOM 1987 C C . GLN A 1 240 ? 17.419 1.670 -26.537 1.00 71.00 240 GLN A C 1
ATOM 1989 O O . GLN A 1 240 ? 16.651 0.709 -26.472 1.00 71.00 240 GLN A O 1
ATOM 1994 N N . ARG A 1 241 ? 18.744 1.535 -26.608 1.00 75.44 241 ARG A N 1
ATOM 1995 C CA . ARG A 1 241 ? 19.423 0.243 -26.556 1.00 75.44 241 ARG A CA 1
ATOM 1996 C C . ARG A 1 241 ? 19.472 -0.223 -25.105 1.00 75.44 241 ARG A C 1
ATOM 1998 O O . ARG A 1 241 ? 20.111 0.419 -24.273 1.00 75.44 241 ARG A O 1
ATOM 2005 N N . VAL A 1 242 ? 18.765 -1.308 -24.803 1.00 72.12 242 VAL A N 1
ATOM 2006 C CA . VAL A 1 242 ? 18.621 -1.836 -23.439 1.00 72.12 242 VAL A CA 1
ATOM 2007 C C . VAL A 1 242 ? 19.124 -3.268 -23.362 1.00 72.12 242 VAL A C 1
ATOM 2009 O O . VAL A 1 242 ? 18.916 -4.062 -24.280 1.00 72.12 242 VAL A O 1
ATOM 2012 N N . GLN A 1 243 ? 19.782 -3.604 -22.249 1.00 76.38 243 GLN A N 1
ATOM 2013 C CA . GLN A 1 243 ? 20.358 -4.932 -22.062 1.00 76.38 243 GLN A CA 1
ATOM 2014 C C . GLN A 1 243 ? 19.258 -5.972 -21.842 1.00 76.38 243 GLN A C 1
ATOM 2016 O O . GLN A 1 243 ? 18.595 -5.932 -20.809 1.00 76.38 243 GLN A O 1
ATOM 2021 N N . GLN A 1 244 ? 19.062 -6.909 -22.769 1.00 73.38 244 GLN A N 1
ATOM 2022 C CA . GLN A 1 244 ? 17.943 -7.857 -22.696 1.00 73.38 244 GLN A CA 1
ATOM 2023 C C . GLN A 1 244 ? 18.213 -9.177 -23.433 1.00 73.38 244 GLN A C 1
ATOM 2025 O O . GLN A 1 244 ? 19.037 -9.198 -24.350 1.00 73.38 244 GLN A O 1
ATOM 2030 N N . PRO A 1 245 ? 17.503 -10.269 -23.083 1.00 78.44 245 PRO A N 1
ATOM 2031 C CA . PRO A 1 245 ? 17.505 -11.495 -23.873 1.00 78.44 245 PRO A CA 1
ATOM 2032 C C . PRO A 1 245 ? 16.949 -11.251 -25.280 1.00 78.44 245 PRO A C 1
ATOM 2034 O O . PRO A 1 245 ? 15.889 -10.641 -25.451 1.00 78.44 245 PRO A O 1
ATOM 2037 N N . MET A 1 246 ? 17.656 -11.773 -26.274 1.00 83.62 246 MET A N 1
ATOM 2038 C CA . MET A 1 246 ? 17.350 -11.596 -27.685 1.00 83.62 246 MET A CA 1
ATOM 2039 C C . MET A 1 246 ? 17.139 -12.910 -28.405 1.00 83.62 246 MET A C 1
ATOM 2041 O O . MET A 1 246 ? 17.815 -13.905 -28.132 1.00 83.62 246 MET A O 1
ATOM 2045 N N . TYR A 1 247 ? 16.263 -12.864 -29.398 1.00 85.88 247 TYR A N 1
ATOM 2046 C CA . TYR A 1 247 ? 15.950 -13.984 -30.263 1.00 85.88 247 TYR A CA 1
ATOM 2047 C C . TYR A 1 247 ? 16.035 -13.541 -31.722 1.00 85.88 247 TYR A C 1
ATOM 2049 O O . TYR A 1 247 ? 15.514 -12.490 -32.086 1.00 85.88 247 TYR A O 1
ATOM 2057 N N . LEU A 1 248 ? 16.671 -14.342 -32.568 1.00 85.50 248 LEU A N 1
ATOM 2058 C CA . LEU A 1 248 ? 16.570 -14.209 -34.016 1.00 85.50 248 LEU A CA 1
ATOM 2059 C C . LEU A 1 248 ? 15.341 -14.985 -34.475 1.00 85.50 248 LEU A C 1
ATOM 2061 O O . LEU A 1 248 ? 15.194 -16.153 -34.122 1.00 85.50 248 LEU A O 1
ATOM 2065 N N . CYS A 1 249 ? 14.473 -14.356 -35.263 1.00 83.88 249 CYS A N 1
ATOM 2066 C CA . CYS A 1 249 ? 13.347 -15.045 -35.881 1.00 83.88 249 CYS A CA 1
ATOM 2067 C C . CYS A 1 249 ? 13.682 -15.398 -37.323 1.00 83.88 249 CYS A C 1
ATOM 2069 O O . CYS A 1 249 ? 13.595 -14.546 -38.208 1.00 83.88 249 CYS A O 1
ATOM 2071 N N . LEU A 1 250 ? 14.041 -16.660 -37.546 1.00 81.12 250 LEU A N 1
ATOM 2072 C CA . LEU A 1 250 ? 14.485 -17.158 -38.847 1.00 81.12 250 LEU A CA 1
ATOM 2073 C C . LEU A 1 250 ? 13.348 -17.198 -39.877 1.00 81.12 250 LEU A C 1
ATOM 2075 O O . LEU A 1 250 ? 13.604 -17.146 -41.073 1.00 81.12 250 LEU A O 1
ATOM 2079 N N . ASP A 1 251 ? 12.098 -17.218 -39.412 1.00 80.81 251 ASP A N 1
ATOM 2080 C CA . ASP A 1 251 ? 10.922 -17.181 -40.288 1.00 80.81 251 ASP A CA 1
ATOM 2081 C C . ASP A 1 251 ? 10.563 -15.763 -40.754 1.00 80.81 251 ASP A C 1
ATOM 2083 O O . ASP A 1 251 ? 9.896 -15.596 -41.773 1.00 80.81 251 ASP A O 1
ATOM 2087 N N . CYS A 1 252 ? 10.968 -14.734 -40.001 1.00 74.75 252 CYS A N 1
ATOM 2088 C CA . CYS A 1 252 ? 10.580 -13.342 -40.269 1.00 74.75 252 CYS A CA 1
ATOM 2089 C C . CYS A 1 252 ? 11.683 -12.544 -40.958 1.00 74.75 252 CYS A C 1
ATOM 2091 O O . CYS A 1 252 ? 11.390 -11.561 -41.636 1.00 74.75 252 CYS A O 1
ATOM 2093 N N . PHE A 1 253 ? 12.942 -12.939 -40.772 1.00 73.00 253 PHE A N 1
ATOM 2094 C CA . PHE A 1 253 ? 14.085 -12.213 -41.299 1.00 73.00 253 PHE A CA 1
ATOM 2095 C C . PHE A 1 253 ? 15.003 -13.147 -42.081 1.00 73.00 253 PHE A C 1
ATOM 2097 O O . PHE A 1 253 ? 15.588 -14.073 -41.521 1.00 73.00 253 PHE A O 1
ATOM 2104 N N . ASP A 1 254 ? 15.223 -12.827 -43.356 1.00 77.12 254 ASP A N 1
ATOM 2105 C CA . ASP A 1 254 ? 16.459 -13.228 -44.021 1.00 77.12 254 ASP A CA 1
ATOM 2106 C C . ASP A 1 254 ? 17.579 -12.329 -43.485 1.00 77.12 254 ASP A C 1
ATOM 2108 O O . ASP A 1 254 ? 17.683 -11.151 -43.838 1.00 77.12 254 ASP A O 1
ATOM 2112 N N . ILE A 1 255 ? 18.401 -12.891 -42.597 1.00 73.50 255 ILE A N 1
ATOM 2113 C CA . ILE A 1 255 ? 19.477 -12.178 -41.900 1.00 73.50 255 ILE A CA 1
ATOM 2114 C C . ILE A 1 255 ? 20.418 -11.484 -42.893 1.00 73.50 255 ILE A C 1
ATOM 2116 O O . ILE A 1 255 ? 20.816 -10.344 -42.657 1.00 73.50 255 ILE A O 1
ATOM 2120 N N . LYS A 1 256 ? 20.733 -12.125 -44.029 1.00 75.94 256 LYS A N 1
ATOM 2121 C CA . LYS A 1 256 ? 21.660 -11.565 -45.022 1.00 75.94 256 LYS A CA 1
ATOM 2122 C C . LYS A 1 256 ? 21.043 -10.363 -45.729 1.00 75.94 256 LYS A C 1
ATOM 2124 O O . LYS A 1 256 ? 21.705 -9.336 -45.864 1.00 75.94 256 LYS A O 1
ATOM 2129 N N . LYS A 1 257 ? 19.773 -10.468 -46.138 1.00 73.75 257 LYS A N 1
ATOM 2130 C CA . LYS A 1 257 ? 19.032 -9.363 -46.775 1.00 73.75 257 LYS A CA 1
ATOM 2131 C C . LYS A 1 257 ? 18.823 -8.199 -45.798 1.00 73.75 257 LYS A C 1
ATOM 2133 O O . LYS A 1 257 ? 18.937 -7.041 -46.189 1.00 73.75 257 LYS A O 1
ATOM 2138 N N . TYR A 1 258 ? 18.553 -8.487 -44.524 1.00 70.69 258 TYR A N 1
ATOM 2139 C CA . TYR A 1 258 ? 18.351 -7.457 -43.503 1.00 70.69 258 TYR A CA 1
ATOM 2140 C C . TYR A 1 258 ? 19.626 -6.649 -43.237 1.00 70.69 258 TYR A C 1
ATOM 2142 O O . TYR A 1 258 ? 19.587 -5.420 -43.288 1.00 70.69 258 TYR A O 1
ATOM 2150 N N . GLN A 1 259 ? 20.754 -7.337 -43.027 1.00 71.62 259 GLN A N 1
ATOM 2151 C CA . GLN A 1 259 ? 22.055 -6.718 -42.749 1.00 71.62 259 GLN A CA 1
ATOM 2152 C C . GLN A 1 259 ? 22.540 -5.820 -43.895 1.00 71.62 259 GLN A C 1
ATOM 2154 O O . GLN A 1 259 ? 23.130 -4.774 -43.636 1.00 71.62 259 GLN A O 1
ATOM 2159 N N . GLN A 1 260 ? 22.261 -6.193 -45.149 1.00 73.50 260 GLN A N 1
ATOM 2160 C CA . GLN A 1 260 ? 22.594 -5.383 -46.330 1.00 73.50 260 GLN A CA 1
ATOM 2161 C C . GLN A 1 260 ? 21.841 -4.047 -46.375 1.00 73.50 260 GLN A C 1
ATOM 2163 O O . GLN A 1 260 ? 22.384 -3.063 -46.865 1.00 73.50 260 GLN A O 1
ATOM 2168 N N . ASN A 1 261 ? 20.613 -4.010 -45.852 1.00 68.56 261 ASN A N 1
ATOM 2169 C CA . ASN A 1 261 ? 19.746 -2.831 -45.901 1.00 68.56 261 ASN A CA 1
ATOM 2170 C C . ASN A 1 261 ? 19.838 -1.939 -44.649 1.00 68.56 261 ASN A C 1
ATOM 2172 O O . ASN A 1 261 ? 19.266 -0.853 -44.652 1.00 68.56 261 ASN A O 1
ATOM 2176 N N . HIS A 1 262 ? 20.512 -2.388 -43.583 1.00 63.38 262 HIS A N 1
ATOM 2177 C CA . HIS A 1 262 ? 20.508 -1.719 -42.272 1.00 63.38 262 HIS A CA 1
ATOM 2178 C C . HIS A 1 262 ? 21.910 -1.580 -41.660 1.00 63.38 262 HIS A C 1
ATOM 2180 O O . HIS A 1 262 ? 22.094 -1.862 -40.478 1.00 63.38 262 HIS A O 1
ATOM 2186 N N . ASP A 1 263 ? 22.911 -1.170 -42.445 1.00 66.12 263 ASP A N 1
ATOM 2187 C CA . ASP A 1 263 ? 24.283 -0.897 -41.971 1.00 66.12 263 ASP A CA 1
ATOM 2188 C C . ASP A 1 263 ? 24.893 -2.034 -41.118 1.00 66.12 263 ASP A C 1
ATOM 2190 O O . ASP A 1 263 ? 25.596 -1.803 -40.134 1.00 66.12 263 ASP A O 1
ATOM 2194 N N . GLY A 1 264 ? 24.601 -3.295 -41.464 1.00 65.31 264 GLY A N 1
ATOM 2195 C CA . GLY A 1 264 ? 25.089 -4.468 -40.730 1.00 65.31 264 GLY A CA 1
ATOM 2196 C C . GLY A 1 264 ? 24.367 -4.767 -39.409 1.00 65.31 264 GLY A C 1
ATOM 2197 O O . GLY A 1 264 ? 24.789 -5.668 -38.681 1.00 65.31 264 GLY A O 1
ATOM 2198 N N . ALA A 1 265 ? 23.273 -4.067 -39.091 1.00 67.56 265 ALA A N 1
ATOM 2199 C CA . ALA A 1 265 ? 22.455 -4.352 -37.917 1.00 67.56 265 ALA A CA 1
ATOM 2200 C C . ALA A 1 265 ? 21.864 -5.769 -37.984 1.00 67.56 265 ALA A C 1
ATOM 2202 O O . ALA A 1 265 ? 21.358 -6.215 -39.015 1.00 67.56 265 ALA A O 1
ATOM 2203 N N . THR A 1 266 ? 21.925 -6.490 -36.865 1.00 71.25 266 THR A N 1
ATOM 2204 C CA . THR A 1 266 ? 21.334 -7.828 -36.751 1.00 71.25 266 THR A CA 1
ATOM 2205 C C . THR A 1 266 ? 19.878 -7.684 -36.306 1.00 71.25 266 THR A C 1
ATOM 2207 O O . THR A 1 266 ? 19.645 -7.049 -35.274 1.00 71.25 266 THR A O 1
ATOM 2210 N N . PRO A 1 267 ? 18.903 -8.244 -37.048 1.00 75.19 267 PRO A N 1
ATOM 2211 C CA . PRO A 1 267 ? 17.502 -8.150 -36.660 1.00 75.19 267 PRO A CA 1
ATOM 2212 C C . PRO A 1 267 ? 17.286 -8.922 -35.364 1.00 75.19 267 PRO A C 1
ATOM 2214 O O . PRO A 1 267 ? 17.936 -9.940 -35.129 1.00 75.19 267 PRO A O 1
ATOM 2217 N N . GLY A 1 268 ? 16.333 -8.503 -34.539 1.00 78.25 268 GLY A N 1
ATOM 2218 C CA . GLY A 1 268 ? 16.043 -9.256 -33.329 1.00 78.25 268 GLY A CA 1
ATOM 2219 C C . GLY A 1 268 ? 14.647 -9.052 -32.776 1.00 78.25 268 GLY A C 1
ATOM 2220 O O . GLY A 1 268 ? 13.947 -8.071 -33.032 1.00 78.25 268 GLY A O 1
ATOM 2221 N N . VAL A 1 269 ? 14.272 -10.020 -31.956 1.00 81.38 269 VAL A N 1
ATOM 2222 C CA . VAL A 1 269 ? 12.999 -10.135 -31.266 1.00 81.38 269 VAL A CA 1
ATOM 2223 C C . VAL A 1 269 ? 13.301 -10.156 -29.770 1.00 81.38 269 VAL A C 1
ATOM 2225 O O . VAL A 1 269 ? 14.100 -10.967 -29.298 1.00 81.38 269 VAL A O 1
ATOM 2228 N N . CYS A 1 270 ? 12.691 -9.249 -29.006 1.00 80.25 270 CYS A N 1
ATOM 2229 C CA . CYS A 1 270 ? 12.816 -9.277 -27.547 1.00 80.25 270 CYS A CA 1
ATOM 2230 C C . CYS A 1 270 ? 12.112 -10.507 -26.953 1.00 80.25 270 CYS A C 1
ATOM 2232 O O . CYS A 1 270 ? 11.233 -11.093 -27.588 1.00 80.25 270 CYS A O 1
ATOM 2234 N N . HIS A 1 271 ? 12.439 -10.859 -25.709 1.00 78.38 271 HIS A N 1
ATOM 2235 C CA . HIS A 1 271 ? 11.810 -11.984 -25.007 1.00 78.38 271 HIS A CA 1
ATOM 2236 C C . HIS A 1 271 ? 10.269 -11.926 -25.011 1.00 78.38 271 HIS A C 1
ATOM 2238 O O . HIS A 1 271 ? 9.618 -12.933 -25.278 1.00 78.38 271 HIS A O 1
ATOM 2244 N N . ALA A 1 272 ? 9.685 -10.737 -24.842 1.00 75.31 272 ALA A N 1
ATOM 2245 C CA . ALA A 1 272 ? 8.239 -10.523 -24.920 1.00 75.31 272 ALA A CA 1
ATOM 2246 C C . ALA A 1 272 ? 7.623 -10.883 -26.263 1.00 75.31 272 ALA A C 1
ATOM 2248 O O . ALA A 1 272 ? 6.618 -11.594 -26.330 1.00 75.31 272 ALA A O 1
ATOM 2249 N N . CYS A 1 273 ? 8.234 -10.425 -27.348 1.00 78.50 273 CYS A N 1
ATOM 2250 C CA . CYS A 1 273 ? 7.763 -10.760 -28.681 1.00 78.50 273 CYS A CA 1
ATOM 2251 C C . CYS A 1 273 ? 7.997 -12.235 -29.003 1.00 78.50 273 CYS A C 1
ATOM 2253 O O . CYS A 1 273 ? 7.142 -12.839 -29.649 1.00 78.50 273 CYS A O 1
ATOM 2255 N N . ALA A 1 274 ? 9.097 -12.820 -28.518 1.00 80.19 274 ALA A N 1
ATOM 2256 C CA . ALA A 1 274 ? 9.420 -14.230 -28.701 1.00 80.19 274 ALA A CA 1
ATOM 2257 C C . ALA A 1 274 ? 8.298 -15.134 -28.170 1.00 80.19 274 ALA A C 1
ATOM 2259 O O . ALA A 1 274 ? 7.818 -16.011 -28.880 1.00 80.19 274 ALA A O 1
ATOM 2260 N N . ILE A 1 275 ? 7.810 -14.866 -26.956 1.00 74.38 275 ILE A N 1
ATOM 2261 C CA . ILE A 1 275 ? 6.772 -15.688 -26.319 1.00 74.38 275 ILE A CA 1
ATOM 2262 C C . ILE A 1 275 ? 5.340 -15.352 -26.763 1.00 74.38 275 ILE A C 1
ATOM 2264 O O . ILE A 1 275 ? 4.441 -16.175 -26.588 1.00 74.38 275 ILE A O 1
ATOM 2268 N N . LYS A 1 276 ? 5.090 -14.152 -27.306 1.00 71.25 276 LYS A N 1
ATOM 2269 C CA . LYS A 1 276 ? 3.737 -13.715 -27.694 1.00 71.25 276 LYS A CA 1
ATOM 2270 C C . LYS A 1 276 ? 3.467 -13.810 -29.182 1.00 71.25 276 LYS A C 1
ATOM 2272 O O . LYS A 1 276 ? 2.545 -14.509 -29.591 1.00 71.25 276 LYS A O 1
ATOM 2277 N N . CYS A 1 277 ? 4.243 -13.064 -29.959 1.00 72.62 277 CYS A N 1
ATOM 2278 C CA . CYS A 1 277 ? 4.006 -12.851 -31.383 1.00 72.62 277 CYS A CA 1
ATOM 2279 C C . CYS A 1 277 ? 4.751 -13.883 -32.233 1.00 72.62 277 CYS A C 1
ATOM 2281 O O . CYS A 1 277 ? 4.280 -14.251 -33.296 1.00 72.62 277 CYS A O 1
ATOM 2283 N N . HIS A 1 278 ? 5.892 -14.377 -31.749 1.00 76.19 278 HIS A N 1
ATOM 2284 C CA . HIS A 1 278 ? 6.749 -15.315 -32.475 1.00 76.19 278 HIS A CA 1
ATOM 2285 C C . HIS A 1 278 ? 6.762 -16.716 -31.849 1.00 76.19 278 HIS A C 1
ATOM 2287 O O . HIS A 1 278 ? 7.622 -17.526 -32.173 1.00 76.19 278 HIS A O 1
ATOM 2293 N N . LYS A 1 279 ? 5.799 -17.036 -30.973 1.00 77.00 279 LYS A N 1
ATOM 2294 C CA . LYS A 1 279 ? 5.763 -18.319 -30.245 1.00 77.00 279 LYS A CA 1
ATOM 2295 C C . LYS A 1 279 ? 5.648 -19.547 -31.156 1.00 77.00 279 LYS A C 1
ATOM 2297 O O . LYS A 1 279 ? 5.952 -20.653 -30.727 1.00 77.00 279 LYS A O 1
ATOM 2302 N N . LEU A 1 280 ? 5.144 -19.346 -32.375 1.00 81.94 280 LEU A N 1
ATOM 2303 C CA . LEU A 1 280 ? 4.994 -20.370 -33.412 1.00 81.94 280 LEU A CA 1
ATOM 2304 C C . LEU A 1 280 ? 6.060 -20.255 -34.510 1.00 81.94 280 LEU A C 1
ATOM 2306 O O . LEU A 1 280 ? 5.984 -20.978 -35.497 1.00 81.94 280 LEU A O 1
ATOM 2310 N N . HIS A 1 281 ? 7.015 -19.337 -34.363 1.00 82.88 281 HIS A N 1
ATOM 2311 C CA . HIS A 1 281 ? 8.098 -19.150 -35.316 1.00 82.88 281 HIS A CA 1
ATOM 2312 C C . HIS A 1 281 ? 9.375 -19.848 -34.847 1.00 82.88 281 HIS A C 1
ATOM 2314 O O . HIS A 1 281 ? 9.578 -20.114 -33.660 1.00 82.88 281 HIS A O 1
ATOM 2320 N N . ASN A 1 282 ? 10.270 -20.102 -35.794 1.00 85.75 282 ASN A N 1
ATOM 2321 C CA . ASN A 1 282 ? 11.602 -20.607 -35.541 1.00 85.75 282 ASN A CA 1
ATOM 2322 C C . ASN A 1 282 ? 12.482 -19.509 -34.929 1.00 85.75 282 ASN A C 1
ATOM 2324 O O . ASN A 1 282 ? 13.047 -18.653 -35.622 1.00 85.75 282 ASN A O 1
ATOM 2328 N N . LEU A 1 283 ? 12.553 -19.534 -33.600 1.00 86.12 283 LEU A N 1
ATOM 2329 C CA . LEU A 1 283 ? 13.325 -18.604 -32.796 1.00 86.12 283 LEU A CA 1
ATOM 2330 C C . LEU A 1 283 ? 14.637 -19.231 -32.339 1.00 86.12 283 LEU A C 1
ATOM 2332 O O . LEU A 1 283 ? 14.652 -20.243 -31.640 1.00 86.12 283 LEU A O 1
ATOM 2336 N N . GLN A 1 284 ? 15.740 -18.556 -32.641 1.00 87.50 284 GLN A N 1
ATOM 2337 C CA . GLN A 1 284 ? 17.052 -18.884 -32.103 1.00 87.50 284 GLN A CA 1
ATOM 2338 C C . GLN A 1 284 ? 17.422 -17.882 -31.014 1.00 87.50 284 GLN A C 1
ATOM 2340 O O . GLN A 1 284 ? 17.478 -16.680 -31.267 1.00 87.50 284 GLN A O 1
ATOM 2345 N N . PHE A 1 285 ? 17.713 -18.360 -29.803 1.00 85.75 285 PHE A N 1
ATOM 2346 C CA . PHE A 1 285 ? 18.253 -17.490 -28.762 1.00 85.75 285 PHE A CA 1
ATOM 2347 C C . PHE A 1 285 ? 19.635 -16.977 -29.178 1.00 85.75 285 PHE A C 1
ATOM 2349 O O . PHE A 1 285 ? 20.543 -17.763 -29.444 1.00 85.75 285 PHE A O 1
ATOM 2356 N N . TYR A 1 286 ? 19.778 -15.657 -29.249 1.00 83.38 286 TYR A N 1
ATOM 2357 C CA . TYR A 1 286 ? 21.014 -14.995 -29.658 1.00 83.38 286 TYR A CA 1
ATOM 2358 C C . TYR A 1 286 ? 21.927 -14.688 -28.466 1.00 83.38 286 TYR A C 1
ATOM 2360 O O . TYR A 1 286 ? 23.146 -14.701 -28.593 1.00 83.38 286 TYR A O 1
ATOM 2368 N N . GLY A 1 287 ? 21.341 -14.422 -27.297 1.00 81.88 287 GLY A N 1
ATOM 2369 C CA . GLY A 1 287 ? 22.068 -14.017 -26.097 1.00 81.88 287 GLY A CA 1
ATOM 2370 C C . GLY A 1 287 ? 21.444 -12.802 -25.422 1.00 81.88 287 GLY A C 1
ATOM 2371 O O . GLY A 1 287 ? 20.366 -12.344 -25.798 1.00 81.88 287 GLY A O 1
ATOM 2372 N N . VAL A 1 288 ? 22.129 -12.276 -24.408 1.00 77.88 288 VAL A N 1
ATOM 2373 C CA . VAL A 1 288 ? 21.779 -10.997 -23.780 1.00 77.88 288 VAL A CA 1
ATOM 2374 C C . VAL A 1 288 ? 22.621 -9.906 -24.433 1.00 77.88 288 VAL A C 1
ATOM 2376 O O . VAL A 1 288 ? 23.824 -9.846 -24.192 1.00 77.88 288 VAL A O 1
ATOM 2379 N N . ALA A 1 289 ? 22.007 -9.053 -25.252 1.00 74.50 289 ALA A N 1
ATOM 2380 C CA . ALA A 1 289 ? 22.714 -7.965 -25.931 1.00 74.50 289 ALA A CA 1
ATOM 2381 C C . ALA A 1 289 ? 22.467 -6.629 -25.241 1.00 74.50 289 ALA A C 1
ATOM 2383 O O . ALA A 1 289 ? 21.376 -6.399 -24.726 1.00 74.50 289 ALA A O 1
ATOM 2384 N N . THR A 1 290 ? 23.482 -5.765 -25.232 1.00 69.19 290 THR A N 1
ATOM 2385 C CA . THR A 1 290 ? 23.484 -4.440 -24.586 1.00 69.19 290 THR A CA 1
ATOM 2386 C C . THR A 1 290 ? 23.194 -3.291 -25.548 1.00 69.19 290 THR A C 1
ATOM 2388 O O . THR A 1 290 ? 22.867 -2.193 -25.113 1.00 69.19 290 THR A O 1
ATOM 2391 N N . ASP A 1 291 ? 23.327 -3.525 -26.848 1.00 68.38 291 ASP A N 1
ATOM 2392 C CA . ASP A 1 291 ? 23.289 -2.534 -27.922 1.00 68.38 291 ASP A CA 1
ATOM 2393 C C . ASP A 1 291 ? 22.086 -2.722 -28.861 1.00 68.38 291 ASP A C 1
ATOM 2395 O O . ASP A 1 291 ? 22.105 -2.275 -30.007 1.00 68.38 291 ASP A O 1
ATOM 2399 N N . PHE A 1 292 ? 21.018 -3.334 -28.351 1.00 68.38 292 PHE A N 1
ATOM 2400 C CA . PHE A 1 292 ? 19.870 -3.767 -29.136 1.00 68.38 292 PHE A CA 1
ATOM 2401 C C . PHE A 1 292 ? 18.552 -3.077 -28.767 1.00 68.38 292 PHE A C 1
ATOM 2403 O O . PHE A 1 292 ? 18.299 -2.762 -27.600 1.00 68.38 292 PHE A O 1
ATOM 2410 N N . TYR A 1 293 ? 17.674 -2.939 -29.762 1.00 66.25 293 TYR A N 1
ATOM 2411 C CA . TYR A 1 293 ? 16.280 -2.534 -29.610 1.00 66.25 293 TYR A CA 1
ATOM 2412 C C . TYR A 1 293 ? 15.348 -3.481 -30.398 1.00 66.25 293 TYR A C 1
ATOM 2414 O O . TYR A 1 293 ? 15.725 -4.023 -31.428 1.00 66.25 293 TYR A O 1
ATOM 2422 N N . CYS A 1 294 ? 14.135 -3.726 -29.883 1.00 69.81 294 CYS A N 1
ATOM 2423 C CA . CYS A 1 294 ? 13.139 -4.637 -30.482 1.00 69.81 294 CYS A CA 1
ATOM 2424 C C . CYS A 1 294 ? 12.651 -4.059 -31.830 1.00 69.81 294 CYS A C 1
ATOM 2426 O O . CYS A 1 294 ? 11.882 -3.106 -31.827 1.00 69.81 294 CYS A O 1
ATOM 2428 N N . ASP A 1 295 ? 13.030 -4.640 -32.972 1.00 66.00 295 ASP A N 1
ATOM 2429 C CA . ASP A 1 295 ? 12.654 -4.133 -34.313 1.00 66.00 295 ASP A CA 1
ATOM 2430 C C . ASP A 1 295 ? 11.221 -4.502 -34.745 1.00 66.00 295 ASP A C 1
ATOM 2432 O O . ASP A 1 295 ? 10.763 -4.170 -35.842 1.00 66.00 295 ASP A O 1
ATOM 2436 N N . CYS A 1 296 ? 10.469 -5.178 -33.874 1.00 61.78 296 CYS A N 1
ATOM 2437 C CA . CYS A 1 296 ? 9.096 -5.589 -34.144 1.00 61.78 296 CYS A CA 1
ATOM 2438 C C . CYS A 1 296 ? 8.214 -4.362 -34.463 1.00 61.78 296 CYS A C 1
ATOM 2440 O O . CYS A 1 296 ? 8.151 -3.395 -33.697 1.00 61.78 296 CYS A O 1
ATOM 2442 N N . GLY A 1 297 ? 7.542 -4.391 -35.619 1.00 51.75 297 GLY A N 1
ATOM 2443 C CA . GLY A 1 297 ? 6.681 -3.305 -36.097 1.00 51.75 297 GLY A CA 1
ATOM 2444 C C . GLY A 1 297 ? 7.416 -2.124 -36.742 1.00 51.75 297 GLY A C 1
ATOM 2445 O O . GLY A 1 297 ? 6.842 -1.042 -36.853 1.00 51.75 297 GLY A O 1
ATOM 2446 N N . LEU A 1 298 ? 8.702 -2.236 -37.098 1.00 52.94 298 LEU A N 1
ATOM 2447 C CA . LEU A 1 298 ? 9.273 -1.345 -38.112 1.00 52.94 298 LEU A CA 1
ATOM 2448 C C . LEU A 1 298 ? 8.709 -1.789 -39.462 1.00 52.94 298 LEU A C 1
ATOM 2450 O O . LEU A 1 298 ? 8.622 -2.980 -39.744 1.00 52.94 298 LEU A O 1
ATOM 2454 N N . THR A 1 299 ? 8.301 -0.828 -40.279 1.00 46.03 299 THR A N 1
ATOM 2455 C CA . THR A 1 299 ? 7.599 -0.960 -41.568 1.00 46.03 299 THR A CA 1
ATOM 2456 C C . THR A 1 299 ? 8.375 -1.710 -42.666 1.00 46.03 299 THR A C 1
ATOM 2458 O O . THR A 1 299 ? 8.056 -1.572 -43.841 1.00 46.03 299 THR A O 1
ATOM 2461 N N . ALA A 1 300 ? 9.403 -2.481 -42.307 1.00 45.16 300 ALA A N 1
ATOM 2462 C CA . ALA A 1 300 ? 10.299 -3.191 -43.209 1.00 45.16 300 ALA A CA 1
ATOM 2463 C C . ALA A 1 300 ? 10.160 -4.726 -43.158 1.00 45.16 300 ALA A C 1
ATOM 2465 O O . ALA A 1 300 ? 10.809 -5.403 -43.954 1.00 45.16 300 ALA A O 1
ATOM 2466 N N . SER A 1 301 ? 9.328 -5.310 -42.280 1.00 45.09 301 SER A N 1
ATOM 2467 C CA . SER A 1 301 ? 8.967 -6.726 -42.438 1.00 45.09 301 SER A CA 1
ATOM 2468 C C . SER A 1 301 ? 7.845 -6.842 -43.470 1.00 45.09 301 SER A C 1
ATOM 2470 O O . SER A 1 301 ? 6.712 -6.450 -43.206 1.00 45.09 301 SER A O 1
ATOM 2472 N N . GLU A 1 302 ? 8.141 -7.421 -44.636 1.00 43.41 302 GLU A N 1
ATOM 2473 C CA . GLU A 1 302 ? 7.168 -7.752 -45.701 1.00 43.41 302 GLU A CA 1
ATOM 2474 C C . GLU A 1 302 ? 6.034 -8.696 -45.217 1.00 43.41 302 GLU A C 1
ATOM 2476 O O . GLU A 1 302 ? 5.108 -9.004 -45.962 1.00 43.41 302 GLU A O 1
ATOM 2481 N N . THR A 1 303 ? 6.082 -9.152 -43.962 1.00 49.06 303 THR A N 1
ATOM 2482 C CA . THR A 1 303 ? 5.091 -10.010 -43.314 1.00 49.06 303 THR A CA 1
ATOM 2483 C C . THR A 1 303 ? 4.492 -9.326 -42.084 1.00 49.06 303 THR A C 1
ATOM 2485 O O . THR A 1 303 ? 5.185 -9.022 -41.110 1.00 49.06 303 THR A O 1
ATOM 2488 N N . ASP A 1 304 ? 3.177 -9.102 -42.112 1.00 51.12 304 ASP A N 1
ATOM 2489 C CA . ASP A 1 304 ? 2.415 -8.727 -40.922 1.00 51.12 304 ASP A CA 1
ATOM 2490 C C . ASP A 1 304 ? 2.378 -9.933 -39.971 1.00 51.12 304 ASP A C 1
ATOM 2492 O O . ASP A 1 304 ? 1.634 -10.896 -40.161 1.00 51.12 304 ASP A O 1
ATOM 2496 N N . CYS A 1 305 ? 3.238 -9.908 -38.953 1.00 52.31 305 CYS A N 1
ATOM 2497 C CA . CYS A 1 305 ? 3.395 -11.001 -37.991 1.00 52.31 305 CYS A CA 1
ATOM 2498 C C . CYS A 1 305 ? 2.136 -11.242 -37.137 1.00 52.31 305 CYS A C 1
ATOM 2500 O O . CYS A 1 305 ? 2.087 -12.221 -36.402 1.00 52.31 305 CYS A O 1
ATOM 2502 N N . ARG A 1 306 ? 1.122 -10.364 -37.206 1.00 49.03 306 ARG A N 1
ATOM 2503 C CA . ARG A 1 306 ? -0.161 -10.532 -36.501 1.00 49.03 306 ARG A CA 1
ATOM 2504 C C . ARG A 1 306 ? -1.141 -11.465 -37.225 1.00 49.03 306 ARG A C 1
ATOM 2506 O O . ARG A 1 306 ? -2.202 -11.742 -36.672 1.00 49.03 306 ARG A O 1
ATOM 2513 N N . ALA A 1 307 ? -0.815 -11.917 -38.439 1.00 41.34 307 ALA A N 1
ATOM 2514 C CA . ALA A 1 307 ? -1.733 -12.631 -39.330 1.00 41.34 307 ALA A CA 1
ATOM 2515 C C . ALA A 1 307 ? -1.537 -14.165 -39.400 1.00 41.34 307 ALA A C 1
ATOM 2517 O O . ALA A 1 307 ? -2.123 -14.801 -40.277 1.00 41.34 307 ALA A O 1
ATOM 2518 N N . LYS A 1 308 ? -0.742 -14.773 -38.508 1.00 41.16 308 LYS A N 1
ATOM 2519 C CA . LYS A 1 308 ? -0.601 -16.237 -38.382 1.00 41.16 308 LYS A CA 1
ATOM 2520 C C . LYS A 1 308 ? -0.908 -16.724 -36.971 1.00 41.16 308 LYS A C 1
ATOM 2522 O O . LYS A 1 308 ? -0.468 -16.058 -36.009 1.00 41.16 308 LYS A O 1
#

Organism: Paramecium tetraurelia (NCBI:txid5888)

InterPro domains:
  IPR001506 Peptidase M12A [PF01400] (2-163)
  IPR001506 Peptidase M12A [PR00480] (5-23)
  IPR001506 Peptidase M12A [PR00480] (64-82)
  IPR001506 Peptidase M12A [PR00480] (83-100)
  IPR001506 Peptidase M12A [PR00480] (119-134)
  IPR001506 Peptidase M12A [PR00480] (151-164)
  IPR001506 Peptidase M12A [PS51864] (1-169)
  IPR003126 Zinc finger, UBR-type [PF02207] (240-300)
  IPR003126 Zinc finger, UBR-type [PS51157] (230-308)
  IPR003126 Zinc finger, UBR-type [SM00396] (166-228)
  IPR003126 Zinc finger, UBR-type [SM00396] (230-302)
  IPR006026 Peptidase, metallopeptidase [SM00235] (2-124)
  IPR024079 Metallopeptidase, catalytic domain superfamily [G3DSA:3.40.390.10] (1-164)

Secondary structure (DSSP, 8-state):
-HHHHHHHHHHHHHHSS--------TTT-SSEEEEEE-SSS--EESSSS--TT-SEEEEEE-TT--HHHHHHHHHHHTT---GGGSTTGGGTEEE-GGGS-TTTGGGT---TTS---SS--TT-TTPPPP-SSEEE-GGGTTS--S--SS--HHHHHHHHHHHSS--STHHHHTT--EEEEEEEEHHHH-BT-S--EEHHHHHHTSTTS-EEEEEEEE--TTGGGTT-----HHHHHTT---BEEEEEETTT--HHHHHHHTTTPPP-EEHHHHHHTSTTS-EEEEEEESS----TT-TT-SS-GGG-